Protein AF-A0A6M4H4C9-F1 (afdb_monomer)

Organism: NCBI:txid2732487

Mean predicted aligned error: 16.88 Å

InterPro domains:
  IPR022385 Rhs repeat-associated core [TIGR03696] (33-81)
  IPR050708 Type VI secretion system VgrG/RHS [PTHR32305] (35-82)

Solvent-accessible surface area (backbone atoms only — not comparable to full-atom values): 11922 Å² total; per-residue (Å²): 132,88,80,89,85,89,88,83,89,83,83,86,83,79,89,78,87,81,91,86,84,89,84,91,80,86,74,89,67,76,76,71,76,78,56,46,77,57,94,85,44,46,28,35,75,92,77,55,26,38,82,49,71,42,92,70,34,71,81,74,36,93,58,39,34,60,40,66,88,74,39,88,89,79,68,70,77,89,50,57,61,29,36,37,36,15,34,51,77,18,40,33,27,46,30,46,73,90,48,73,42,85,73,50,67,28,57,15,17,32,81,92,12,39,24,24,48,92,31,24,64,42,82,67,20,7,16,68,40,65,40,45,22,42,52,45,71,56,30,78,77,61,58,41,72,41,11,20,45,44,43,61,75,54,68,86,56,31,64,90,57,78,89,38,37,40,26,41,86,66,85,58,55,18,22,42,24,36,52,69,71,56,35,47,55,51,52,74,40,90,55,41,41,36,38,38,30,58,64,70,84,130

Foldseek 3Di:
DDDDDDDDDDDDDDDDDDDDDDDDDDPDPPPPQPFDDPPPFTHRVVVQWTPDFAPVHCVVPPGRTHDQVSDPPDDDDPQPWAWEAALQFQWIWTGGPPDTHTDDGWFFADDVQTSPQVCQLPPLGHAFHFAKWFWAAFDPPPQHGLKTWTDGPDPVRNNPDHTEIEHDPPDRGHHTHDDPVSSVVVNPDPHGIYGYDNGDDD

Structure (mmCIF, N/CA/C/O backbone):
data_AF-A0A6M4H4C9-F1
#
_entry.id   AF-A0A6M4H4C9-F1
#
loop_
_atom_site.group_PDB
_atom_site.id
_atom_site.type_symbol
_atom_site.label_atom_id
_atom_site.label_alt_id
_atom_site.label_comp_id
_atom_site.label_asym_id
_atom_site.label_entity_id
_atom_site.label_seq_id
_atom_site.pdbx_PDB_ins_code
_atom_site.Cartn_x
_atom_site.Cartn_y
_atom_site.Cartn_z
_atom_site.occupancy
_atom_site.B_iso_or_equiv
_atom_site.auth_seq_id
_atom_site.auth_comp_id
_atom_site.auth_asym_id
_atom_site.auth_atom_id
_atom_site.pdbx_PDB_model_num
ATOM 1 N N . MET A 1 1 ? -35.242 -79.203 -34.358 1.00 41.81 1 MET A N 1
ATOM 2 C CA . MET A 1 1 ? -35.472 -79.796 -33.022 1.00 41.81 1 MET A CA 1
ATOM 3 C C . MET A 1 1 ? -35.317 -78.671 -32.002 1.00 41.81 1 MET A C 1
ATOM 5 O O . MET A 1 1 ? -34.227 -78.133 -31.935 1.00 41.81 1 MET A O 1
ATOM 9 N N . ALA A 1 2 ? -36.367 -78.071 -31.420 1.00 33.62 2 ALA A N 1
ATOM 10 C CA . ALA A 1 2 ? -37.280 -78.632 -30.401 1.00 33.62 2 ALA A CA 1
ATOM 11 C C . ALA A 1 2 ? -36.468 -79.171 -29.195 1.00 33.62 2 ALA A C 1
ATOM 13 O O . ALA A 1 2 ? -35.607 -80.006 -29.430 1.00 33.62 2 ALA A O 1
ATOM 14 N N . ILE A 1 3 ? -36.658 -78.805 -27.917 1.00 42.19 3 ILE A N 1
ATOM 15 C CA . ILE A 1 3 ? -37.825 -78.268 -27.186 1.00 42.19 3 ILE A CA 1
ATOM 16 C C . ILE A 1 3 ? -37.426 -77.932 -25.723 1.00 42.19 3 ILE A C 1
ATOM 18 O O . ILE A 1 3 ? -36.685 -78.706 -25.136 1.00 42.19 3 ILE A O 1
ATOM 22 N N . GLY A 1 4 ? -38.012 -76.853 -25.164 1.00 34.12 4 GLY A N 1
ATOM 23 C CA . GLY A 1 4 ? -38.531 -76.667 -23.780 1.00 34.12 4 GLY A CA 1
ATOM 24 C C . GLY A 1 4 ? -37.580 -76.770 -22.568 1.00 34.12 4 GLY A C 1
ATOM 25 O O . GLY A 1 4 ? -36.735 -77.639 -22.497 1.00 34.12 4 GLY A O 1
ATOM 26 N N . GLY A 1 5 ? -37.690 -75.966 -21.507 1.00 35.16 5 GLY A N 1
ATOM 27 C CA . GLY A 1 5 ? -38.673 -74.960 -21.118 1.00 35.16 5 GLY A CA 1
ATOM 28 C C . GLY A 1 5 ? -38.665 -74.753 -19.589 1.00 35.16 5 GLY A C 1
ATOM 29 O O . GLY A 1 5 ? -38.061 -75.529 -18.856 1.00 35.16 5 GLY A O 1
ATOM 30 N N . ARG A 1 6 ? -39.465 -73.768 -19.153 1.00 45.50 6 ARG A N 1
ATOM 31 C CA . ARG A 1 6 ? -39.999 -73.491 -17.797 1.00 45.50 6 ARG A CA 1
ATOM 32 C C . ARG A 1 6 ? -39.269 -72.429 -16.955 1.00 45.50 6 ARG A C 1
ATOM 34 O O . ARG A 1 6 ? -38.195 -72.626 -16.406 1.00 45.50 6 ARG A O 1
ATOM 41 N N . SER A 1 7 ? -39.981 -71.308 -16.852 1.00 37.72 7 SER A N 1
ATOM 42 C CA . SER A 1 7 ? -39.811 -70.157 -15.967 1.00 37.72 7 SER A CA 1
ATOM 43 C C . SER A 1 7 ? -40.399 -70.441 -14.578 1.00 37.72 7 SER A C 1
ATOM 45 O O . SER A 1 7 ? -41.441 -71.094 -14.496 1.00 37.72 7 SER A O 1
ATOM 47 N N . LEU A 1 8 ? -39.788 -69.897 -13.520 1.00 41.50 8 LEU A N 1
ATOM 48 C CA . LEU A 1 8 ? -40.461 -69.533 -12.268 1.00 41.50 8 LEU A CA 1
ATOM 49 C C . LEU A 1 8 ? -39.862 -68.218 -11.748 1.00 41.50 8 LEU A C 1
ATOM 51 O O . LEU A 1 8 ? -38.655 -68.095 -11.562 1.00 41.50 8 LEU A O 1
ATOM 55 N N . ALA A 1 9 ? -40.740 -67.238 -11.559 1.00 36.16 9 ALA A N 1
ATOM 56 C CA . ALA A 1 9 ? -40.464 -65.919 -11.015 1.00 36.16 9 ALA A CA 1
ATOM 57 C C . ALA A 1 9 ? -40.438 -65.940 -9.481 1.00 36.16 9 ALA A C 1
ATOM 59 O O . ALA A 1 9 ? -41.201 -66.684 -8.867 1.00 36.16 9 ALA A O 1
ATOM 60 N N . SER A 1 10 ? -39.685 -65.027 -8.866 1.00 34.69 10 SER A N 1
ATOM 61 C CA . SER A 1 10 ? -40.032 -64.506 -7.543 1.00 34.69 10 SER A CA 1
ATOM 62 C C . SER A 1 10 ? -39.464 -63.100 -7.313 1.00 34.69 10 SER A C 1
ATOM 64 O O . SER A 1 10 ? -38.267 -62.933 -7.109 1.00 34.69 10 SER A O 1
ATOM 66 N N . VAL A 1 11 ? -40.388 -62.134 -7.296 1.00 38.16 11 VAL A N 1
ATOM 67 C CA . VAL A 1 11 ? -40.473 -61.015 -6.337 1.00 38.16 11 VAL A CA 1
ATOM 68 C C . VAL A 1 11 ? -39.480 -59.839 -6.497 1.00 38.16 11 VAL A C 1
ATOM 70 O O . VAL A 1 11 ? -38.366 -59.820 -5.991 1.00 38.16 11 VAL A O 1
ATOM 73 N N . THR A 1 12 ? -40.000 -58.823 -7.197 1.00 34.69 12 THR A N 1
ATOM 74 C CA . THR A 1 12 ? -39.861 -57.345 -7.078 1.00 34.69 12 THR A CA 1
ATOM 75 C C . THR A 1 12 ? -39.944 -56.794 -5.634 1.00 34.69 12 THR A C 1
ATOM 77 O O . THR A 1 12 ? -40.253 -57.578 -4.744 1.00 34.69 12 THR A O 1
ATOM 80 N N . PRO A 1 13 ? -39.971 -55.465 -5.355 1.00 41.56 13 PRO A N 1
ATOM 81 C CA . PRO A 1 13 ? -39.442 -54.245 -6.005 1.00 41.56 13 PRO A CA 1
ATOM 82 C C . PRO A 1 13 ? -38.667 -53.364 -4.969 1.00 41.56 13 PRO A C 1
ATOM 84 O O . PRO A 1 13 ? -38.597 -53.685 -3.793 1.00 41.56 13 PRO A O 1
ATOM 87 N N . GLY A 1 14 ? -37.985 -52.276 -5.330 1.00 29.28 14 GLY A N 1
ATOM 88 C CA . GLY A 1 14 ? -38.619 -50.958 -5.456 1.00 29.28 14 GLY A CA 1
ATOM 89 C C . GLY A 1 14 ? -38.080 -49.959 -4.425 1.00 29.28 14 GLY A C 1
ATOM 90 O O . GLY A 1 14 ? -38.356 -50.068 -3.237 1.00 29.28 14 GLY A O 1
ATOM 91 N N . SER A 1 15 ? -37.343 -48.956 -4.903 1.00 37.28 15 SER A N 1
ATOM 92 C CA . SER A 1 15 ? -37.221 -47.659 -4.221 1.00 37.28 15 SER A CA 1
ATOM 93 C C . SER A 1 15 ? -38.620 -47.032 -4.091 1.00 37.28 15 SER A C 1
ATOM 95 O O . SER A 1 15 ? -39.424 -47.215 -5.012 1.00 37.28 15 SER A O 1
ATOM 97 N N . PRO A 1 16 ? -38.940 -46.309 -3.000 1.00 38.56 16 PRO A N 1
ATOM 98 C CA . PRO A 1 16 ? -38.797 -44.846 -3.052 1.00 38.56 16 PRO A CA 1
ATOM 99 C C . PRO A 1 16 ? -38.458 -44.161 -1.701 1.00 38.56 16 PRO A C 1
ATOM 101 O O . PRO A 1 16 ? -38.565 -44.745 -0.627 1.00 38.56 16 PRO A O 1
ATOM 104 N N . SER A 1 17 ? -38.057 -42.883 -1.779 1.00 39.44 17 SER A N 1
ATOM 105 C CA . SER A 1 17 ? -38.000 -41.871 -0.689 1.00 39.44 17 SER A CA 1
ATOM 106 C C . SER A 1 17 ? -39.390 -41.631 -0.030 1.00 39.44 17 SER A C 1
ATOM 108 O O . SER A 1 17 ? -40.331 -42.288 -0.475 1.00 39.44 17 SER A O 1
ATOM 110 N N . PRO A 1 18 ? -39.650 -40.650 0.886 1.00 50.16 18 PRO A N 1
ATOM 111 C CA . PRO A 1 18 ? -38.823 -39.666 1.631 1.00 50.16 18 PRO A CA 1
ATOM 112 C C . PRO A 1 18 ? -39.220 -39.503 3.148 1.00 50.16 18 PRO A C 1
ATOM 114 O O . PRO A 1 18 ? -40.168 -40.114 3.614 1.00 50.16 18 PRO A O 1
ATOM 117 N N . PHE A 1 19 ? -38.499 -38.661 3.917 1.00 42.72 19 PHE A N 1
ATOM 118 C CA . PHE A 1 19 ? -38.842 -38.042 5.233 1.00 42.72 19 PHE A CA 1
ATOM 119 C C . PHE A 1 19 ? -39.647 -38.824 6.314 1.00 42.72 19 PHE A C 1
ATOM 121 O O . PHE A 1 19 ? -40.866 -38.936 6.226 1.00 42.72 19 PHE A O 1
ATOM 128 N N . SER A 1 20 ? -39.018 -39.131 7.464 1.00 32.62 20 SER A N 1
ATOM 129 C CA . SER A 1 20 ? -39.622 -38.929 8.803 1.00 32.62 20 SER A CA 1
ATOM 130 C C . SER A 1 20 ? -38.632 -39.105 9.961 1.00 32.62 20 SER A C 1
ATOM 132 O O . SER A 1 20 ? -37.674 -39.868 9.896 1.00 32.62 20 SER A O 1
ATOM 134 N N . SER A 1 21 ? -38.880 -38.313 10.997 1.00 43.28 21 SER A N 1
ATOM 135 C CA . SER A 1 21 ? -38.097 -38.053 12.203 1.00 43.28 21 SER A CA 1
ATOM 136 C C . SER A 1 21 ? -38.241 -39.107 13.315 1.00 43.28 21 SER A C 1
ATOM 138 O O . SER A 1 21 ? -39.234 -39.828 13.367 1.00 43.28 21 SER A O 1
ATOM 140 N N . THR A 1 22 ? -37.312 -39.020 14.282 1.00 38.41 22 THR A N 1
ATOM 141 C CA . THR A 1 22 ? -37.385 -39.495 15.688 1.00 38.41 22 THR A CA 1
ATOM 142 C C . THR A 1 22 ? -37.004 -40.975 15.881 1.00 38.41 22 THR A C 1
ATOM 144 O O . THR A 1 22 ? -37.679 -41.876 15.409 1.00 38.41 22 THR A O 1
ATOM 147 N N . THR A 1 23 ? -35.918 -41.334 16.578 1.00 37.31 23 THR A N 1
ATOM 148 C CA . THR A 1 23 ? -35.790 -41.248 18.048 1.00 37.31 23 THR A CA 1
ATOM 149 C C . THR A 1 23 ? -34.323 -41.430 18.473 1.00 37.31 23 THR A C 1
ATOM 151 O O . THR A 1 23 ? -33.604 -42.258 17.918 1.00 37.31 23 THR A O 1
ATOM 154 N N . ALA A 1 24 ? -33.881 -40.644 19.456 1.00 48.81 24 ALA A N 1
ATOM 155 C CA . ALA A 1 24 ? -32.527 -40.631 20.002 1.00 48.81 24 ALA A CA 1
ATOM 156 C C . ALA A 1 24 ? -32.215 -41.840 20.908 1.00 48.81 24 ALA A C 1
ATOM 158 O O . ALA A 1 24 ? -33.033 -42.239 21.735 1.00 48.81 24 ALA A O 1
ATOM 159 N N . SER A 1 25 ? -30.978 -42.337 20.840 1.00 40.97 25 SER A N 1
ATOM 160 C CA . SER A 1 25 ? -30.263 -42.889 22.000 1.00 40.97 25 SER A CA 1
ATOM 161 C C . SER A 1 25 ? -28.757 -42.819 21.773 1.00 40.97 25 SER A C 1
ATOM 163 O O . SER A 1 25 ? -28.132 -43.708 21.205 1.00 40.97 25 SER A O 1
ATOM 165 N N . SER A 1 26 ? -28.211 -41.675 22.190 1.00 50.50 26 SER A N 1
ATOM 166 C CA . SER A 1 26 ? -27.028 -41.578 23.050 1.00 50.50 26 SER A CA 1
ATOM 167 C C . SER A 1 26 ? -25.960 -42.663 22.878 1.00 50.50 26 SER A C 1
ATOM 169 O O . SER A 1 26 ? -25.840 -43.577 23.692 1.00 50.50 26 SER A O 1
ATOM 171 N N . THR A 1 27 ? -25.091 -42.478 21.889 1.00 39.53 27 THR A N 1
ATOM 172 C CA . THR A 1 27 ? -23.663 -42.706 22.122 1.00 39.53 27 THR A CA 1
ATOM 173 C C . THR A 1 27 ? -23.056 -41.335 22.378 1.00 39.53 27 THR A C 1
ATOM 175 O O . THR A 1 27 ? -23.027 -40.476 21.499 1.00 39.53 27 THR A O 1
ATOM 178 N N . THR A 1 28 ? -22.675 -41.097 23.627 1.00 45.03 28 THR A N 1
ATOM 179 C CA . THR A 1 28 ? -22.047 -39.867 24.101 1.00 45.03 28 THR A CA 1
ATOM 180 C C . THR A 1 28 ? -20.664 -39.737 23.470 1.00 45.03 28 THR A C 1
ATOM 182 O O . THR A 1 28 ? -19.652 -40.100 24.057 1.00 45.03 28 THR A O 1
ATOM 185 N N . THR A 1 29 ? -20.602 -39.221 22.252 1.00 40.53 29 THR A N 1
ATOM 186 C CA . THR A 1 29 ? -19.453 -38.441 21.813 1.00 40.53 29 THR A CA 1
ATOM 187 C C . THR A 1 29 ? -19.964 -37.025 21.734 1.00 40.53 29 THR A C 1
ATOM 189 O O . THR A 1 29 ? -20.623 -36.638 20.773 1.00 40.53 29 THR A O 1
ATOM 192 N N . THR A 1 30 ? -19.734 -36.277 22.810 1.00 42.41 30 THR A N 1
ATOM 193 C CA . THR A 1 30 ? -19.747 -34.819 22.790 1.00 42.41 30 THR A CA 1
ATOM 194 C C . THR A 1 30 ? -19.114 -34.401 21.465 1.00 42.41 30 THR A C 1
ATOM 196 O O . THR A 1 30 ? -17.949 -34.753 21.258 1.00 42.41 30 THR A O 1
ATOM 199 N N . PRO A 1 31 ? -19.825 -33.747 20.526 1.00 43.56 31 PRO A N 1
ATOM 200 C CA . PRO A 1 31 ? -19.139 -33.155 19.398 1.00 43.56 31 PRO A CA 1
ATOM 201 C C . PRO A 1 31 ? -18.216 -32.120 20.026 1.00 43.56 31 PRO A C 1
ATOM 203 O O . PRO A 1 31 ? -18.674 -31.080 20.509 1.00 43.56 31 PRO A O 1
ATOM 206 N N . ALA A 1 32 ? -16.929 -32.461 20.128 1.00 48.78 32 ALA A N 1
ATOM 207 C CA . ALA A 1 32 ? -15.898 -31.484 20.392 1.00 48.78 32 ALA A CA 1
ATOM 208 C C . ALA A 1 32 ? -16.178 -30.360 19.399 1.00 48.78 32 ALA A C 1
ATOM 210 O O . ALA A 1 32 ? -16.321 -30.612 18.200 1.00 48.78 32 ALA A O 1
ATOM 211 N N . ALA A 1 33 ? -16.439 -29.173 19.937 1.00 52.19 33 ALA A N 1
ATOM 212 C CA . ALA A 1 33 ? -16.823 -28.011 19.166 1.00 52.19 33 ALA A CA 1
ATOM 213 C C . ALA A 1 33 ? -15.858 -27.883 17.986 1.00 52.19 33 ALA A C 1
ATOM 215 O O . ALA A 1 33 ? -14.660 -27.718 18.197 1.00 52.19 33 ALA A O 1
ATOM 216 N N . ALA A 1 34 ? -16.355 -28.017 16.758 1.00 53.94 34 ALA A N 1
ATOM 217 C CA . ALA A 1 34 ? -15.554 -27.714 15.584 1.00 53.94 34 ALA A CA 1
ATOM 218 C C . ALA A 1 34 ? -15.421 -26.187 15.523 1.00 53.94 34 ALA A C 1
ATOM 220 O O . ALA A 1 34 ? -16.211 -25.509 14.869 1.00 53.94 34 ALA A O 1
ATOM 221 N N . MET A 1 35 ? -14.490 -25.651 16.309 1.00 57.41 35 MET A N 1
ATOM 222 C CA . MET A 1 35 ? -14.117 -24.246 16.286 1.00 57.41 35 MET A CA 1
ATOM 223 C C . MET A 1 35 ? -13.368 -23.988 14.983 1.00 57.41 35 MET A C 1
ATOM 225 O O . MET A 1 35 ? -12.457 -24.726 14.606 1.00 57.41 35 MET A O 1
ATOM 229 N N . LEU A 1 36 ? -13.816 -22.973 14.256 1.00 52.62 36 LEU A N 1
ATOM 230 C CA . LEU A 1 36 ? -13.183 -22.545 13.024 1.00 52.62 36 LEU A CA 1
ATOM 231 C C . LEU A 1 36 ? -12.120 -21.524 13.399 1.00 52.62 36 LEU A C 1
ATOM 233 O O . LEU A 1 36 ? -12.424 -20.437 13.887 1.00 52.62 36 LEU A O 1
ATOM 237 N N . TYR A 1 37 ? -10.868 -21.894 13.184 1.00 46.25 37 TYR A N 1
ATOM 238 C CA . TYR A 1 37 ? -9.752 -21.002 13.434 1.00 46.25 37 TYR A CA 1
ATOM 239 C C . TYR A 1 37 ? -9.742 -19.887 12.386 1.00 46.25 37 TYR A C 1
ATOM 241 O O . TYR A 1 37 ? -9.572 -20.145 11.192 1.00 46.25 37 TYR A O 1
ATOM 249 N N . ASN A 1 38 ? -9.921 -18.644 12.830 1.00 49.19 38 ASN A N 1
ATOM 250 C CA . ASN A 1 38 ? -9.863 -17.466 11.976 1.00 49.19 38 ASN A CA 1
ATOM 251 C C . ASN A 1 38 ? -8.659 -16.609 12.360 1.00 49.19 38 ASN A C 1
ATOM 253 O O . ASN A 1 38 ? -8.817 -15.512 12.891 1.00 49.19 38 ASN A O 1
ATOM 257 N N . TYR A 1 39 ? -7.471 -17.163 12.104 1.00 49.31 39 TYR A N 1
ATOM 258 C CA . TYR A 1 39 ? -6.124 -16.595 12.256 1.00 49.31 39 TYR A CA 1
ATOM 259 C C . TYR A 1 39 ? -5.777 -16.002 13.638 1.00 49.31 39 TYR A C 1
ATOM 261 O O . TYR A 1 39 ? -4.810 -16.416 14.264 1.00 49.31 39 TYR A O 1
ATOM 269 N N . PHE A 1 40 ? -6.548 -15.047 14.142 1.00 48.91 40 PHE A N 1
ATOM 270 C CA . PHE A 1 40 ? -6.349 -14.410 15.442 1.00 48.91 40 PHE A CA 1
ATOM 271 C C . PHE A 1 40 ? -7.402 -14.769 16.486 1.00 48.91 40 PHE A C 1
ATOM 273 O O . PHE A 1 40 ? -7.209 -14.419 17.644 1.00 48.91 40 PHE A O 1
ATOM 280 N N . ARG A 1 41 ? -8.509 -15.415 16.097 1.00 64.38 41 ARG A N 1
ATOM 281 C CA . ARG A 1 41 ? -9.549 -15.841 17.037 1.00 64.38 41 ARG A CA 1
ATOM 282 C C . ARG A 1 41 ? -10.186 -17.158 16.641 1.00 64.38 41 ARG A C 1
ATOM 284 O O . ARG A 1 41 ? -10.384 -17.429 15.452 1.00 64.38 41 ARG A O 1
ATOM 291 N N . ASP A 1 42 ? -10.603 -17.910 17.646 1.00 60.62 42 ASP A N 1
ATOM 292 C CA . ASP A 1 42 ? -11.444 -19.078 17.441 1.00 60.62 42 ASP A CA 1
ATOM 293 C C . ASP A 1 42 ? -12.922 -18.679 17.295 1.00 60.62 42 ASP A C 1
ATOM 295 O O . ASP A 1 42 ? -13.511 -17.980 18.129 1.00 60.62 42 ASP A O 1
ATOM 299 N N . TYR A 1 43 ? -13.541 -19.121 16.202 1.00 53.50 43 TYR A N 1
ATOM 300 C CA . TYR A 1 43 ? -14.953 -18.901 15.909 1.00 53.50 43 TYR A CA 1
ATOM 301 C C . TYR A 1 43 ? -15.768 -20.151 16.246 1.00 53.50 43 TYR A C 1
ATOM 303 O O . TYR A 1 43 ? -15.468 -21.238 15.752 1.00 53.50 43 TYR A O 1
ATOM 311 N N . ASP A 1 44 ? -16.828 -20.009 17.047 1.00 67.50 44 ASP A N 1
ATOM 312 C CA . ASP A 1 44 ? -17.776 -21.098 17.295 1.00 67.50 44 ASP A CA 1
ATOM 313 C C . ASP A 1 44 ? -19.006 -20.942 16.379 1.00 67.50 44 ASP A C 1
ATOM 315 O O . ASP A 1 44 ? -19.877 -20.096 16.633 1.00 67.50 44 ASP A O 1
ATOM 319 N N . PRO A 1 45 ? -19.129 -21.775 15.327 1.00 57.03 45 PRO A N 1
ATOM 320 C CA . PRO A 1 45 ? -20.245 -21.698 14.390 1.00 57.03 45 PRO A CA 1
ATOM 321 C C . PRO A 1 45 ? -21.595 -22.058 15.025 1.00 57.03 45 PRO A C 1
ATOM 323 O O . PRO A 1 45 ? -22.633 -21.697 14.479 1.00 57.03 45 PRO A O 1
ATOM 326 N N . ARG A 1 46 ? -21.620 -22.738 16.181 1.00 65.50 46 ARG A N 1
ATOM 327 C CA . ARG A 1 46 ? -22.865 -23.141 16.863 1.00 65.50 46 ARG A CA 1
ATOM 328 C C . ARG A 1 46 ? -23.570 -21.960 17.523 1.00 65.50 46 ARG A C 1
ATOM 330 O O . ARG A 1 46 ? -24.783 -21.992 17.703 1.00 65.50 46 ARG A O 1
ATOM 337 N N . ILE A 1 47 ? -22.805 -20.936 17.895 1.00 60.06 47 ILE A N 1
ATOM 338 C CA . ILE A 1 47 ? -23.291 -19.722 18.566 1.00 60.06 47 ILE A CA 1
ATOM 339 C C . ILE A 1 47 ? -23.067 -18.451 17.734 1.00 60.06 47 ILE A C 1
ATOM 341 O O . ILE A 1 47 ? -23.442 -17.360 18.172 1.00 60.06 47 ILE A O 1
ATOM 345 N N . GLY A 1 48 ? -22.471 -18.593 16.546 1.00 60.91 48 GLY A N 1
ATOM 346 C CA . GLY A 1 48 ? -22.318 -17.533 15.554 1.00 60.91 48 GLY A CA 1
ATOM 347 C C . GLY A 1 48 ? -21.385 -16.399 15.978 1.00 60.91 48 GLY A C 1
ATOM 348 O O . GLY A 1 48 ? -21.600 -15.261 15.570 1.00 60.91 48 GLY A O 1
ATOM 349 N N . ARG A 1 49 ? -20.387 -16.669 16.828 1.00 62.38 49 ARG A N 1
ATOM 350 C CA . ARG A 1 49 ? -19.535 -15.633 17.434 1.00 62.38 49 ARG A CA 1
ATOM 351 C C . ARG A 1 49 ? -18.123 -16.132 17.722 1.00 62.38 49 ARG A C 1
ATOM 353 O O . ARG A 1 49 ? -17.878 -17.339 17.740 1.00 62.38 49 ARG A O 1
ATOM 360 N N . TYR A 1 50 ? -17.214 -15.199 17.977 1.00 63.44 50 TYR A N 1
ATOM 361 C CA . TYR A 1 50 ? -15.892 -15.524 18.501 1.00 63.44 50 TYR A CA 1
ATOM 362 C C . TYR A 1 50 ? -15.988 -15.958 19.964 1.00 63.44 50 TYR A C 1
ATOM 364 O O . TYR A 1 50 ? -16.805 -15.432 20.723 1.00 63.44 50 TYR A O 1
ATOM 372 N N . VAL A 1 51 ? -15.162 -16.928 20.356 1.00 67.69 51 VAL A N 1
ATOM 373 C CA . VAL A 1 51 ? -15.042 -17.351 21.763 1.00 67.69 51 VAL A CA 1
ATOM 374 C C . VAL A 1 51 ? -14.077 -16.467 22.557 1.00 67.69 51 VAL A C 1
ATOM 376 O O . VAL A 1 51 ? -14.066 -16.506 23.785 1.00 67.69 51 VAL A O 1
ATOM 379 N N . GLU A 1 52 ? -13.318 -15.627 21.857 1.00 62.44 52 GLU A N 1
ATOM 380 C CA . GLU A 1 52 ? -12.340 -14.692 22.407 1.00 62.44 52 GLU A CA 1
ATOM 381 C C . GLU A 1 52 ? -12.780 -13.245 22.149 1.00 62.44 52 GLU A C 1
ATOM 383 O O . GLU A 1 52 ? -13.325 -12.920 21.088 1.00 62.44 52 GLU A O 1
ATOM 388 N N . SER A 1 53 ? -12.546 -12.368 23.129 1.00 51.44 53 SER A N 1
ATOM 389 C CA . SER A 1 53 ? -12.856 -10.941 23.019 1.00 51.44 53 SER A CA 1
ATOM 390 C C . SER A 1 53 ? -11.942 -10.254 22.008 1.00 51.44 53 SER A C 1
ATOM 392 O O . SER A 1 53 ? -10.755 -10.565 21.940 1.00 51.44 53 SER A O 1
ATOM 394 N N . ASP A 1 54 ? -12.469 -9.275 21.277 1.00 54.06 54 ASP A N 1
ATOM 395 C CA . ASP A 1 54 ? -11.697 -8.479 20.327 1.00 54.06 54 ASP A CA 1
ATOM 396 C C . ASP A 1 54 ? -10.506 -7.772 21.006 1.00 54.06 54 ASP A C 1
ATOM 398 O O . ASP A 1 54 ? -10.727 -7.024 21.966 1.00 54.06 54 ASP A O 1
ATOM 402 N N . PRO A 1 55 ? -9.263 -7.965 20.524 1.00 50.94 55 PRO A N 1
ATOM 403 C CA . PRO A 1 55 ? -8.080 -7.295 21.063 1.00 50.94 55 PRO A CA 1
ATOM 404 C C . PRO A 1 55 ? -8.136 -5.761 20.997 1.00 50.94 55 PRO A C 1
ATOM 406 O O . PRO A 1 55 ? -7.480 -5.105 21.804 1.00 50.94 55 PRO A O 1
ATOM 409 N N . ILE A 1 56 ? -8.934 -5.174 20.091 1.00 50.91 56 ILE A N 1
ATOM 410 C CA . ILE A 1 56 ? -9.158 -3.715 20.023 1.00 50.91 56 ILE A CA 1
ATOM 411 C C . ILE A 1 56 ? -10.138 -3.213 21.106 1.00 50.91 56 ILE A C 1
ATOM 413 O O . ILE A 1 56 ? -10.340 -2.010 21.290 1.00 50.91 56 ILE A O 1
ATOM 417 N N . GLY A 1 57 ? -10.762 -4.135 21.843 1.00 52.69 57 GLY A N 1
ATOM 418 C CA . GLY A 1 57 ? -11.709 -3.848 22.912 1.00 52.69 57 GLY A CA 1
ATOM 419 C C . GLY A 1 57 ? -12.977 -3.146 22.418 1.00 52.69 57 GLY A C 1
ATOM 420 O O . GLY A 1 57 ? -13.393 -3.280 21.270 1.00 52.69 57 GLY A O 1
ATOM 421 N N . LEU A 1 58 ? -13.603 -2.358 23.295 1.00 47.59 58 LEU A N 1
ATOM 422 C CA . LEU A 1 58 ? -14.849 -1.623 23.009 1.00 47.59 58 LEU A CA 1
ATOM 423 C C . LEU A 1 58 ? -14.716 -0.579 21.884 1.00 47.59 58 LEU A C 1
ATOM 425 O O . LEU A 1 58 ? -15.716 -0.020 21.436 1.00 47.59 58 LEU A O 1
ATOM 429 N N . GLN A 1 59 ? -13.493 -0.317 21.419 1.00 51.28 59 GLN A N 1
ATOM 430 C CA . GLN A 1 59 ? -13.223 0.538 20.268 1.00 51.28 59 GLN A CA 1
ATOM 431 C C . GLN A 1 59 ? -13.658 -0.106 18.939 1.00 51.28 59 GLN A C 1
ATOM 433 O O . GLN A 1 59 ? -13.876 0.615 17.970 1.00 51.28 59 GLN A O 1
ATOM 438 N N . GLY A 1 60 ? -13.826 -1.435 18.908 1.00 47.66 60 GLY A N 1
ATOM 439 C CA . GLY A 1 60 ? -14.312 -2.214 17.761 1.00 47.66 60 GLY A CA 1
ATOM 440 C C . GLY A 1 60 ? -15.829 -2.430 17.747 1.00 47.66 60 GLY A C 1
ATO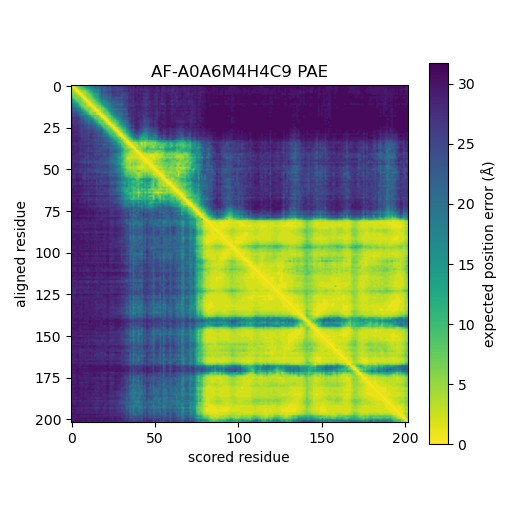M 441 O O . GLY A 1 60 ? -16.334 -3.174 16.913 1.00 47.66 60 GLY A O 1
ATOM 442 N N . GLY A 1 61 ? -16.556 -1.798 18.673 1.00 56.62 61 GLY A N 1
ATOM 443 C CA . GLY A 1 61 ? -17.998 -1.953 18.852 1.00 56.62 61 GLY A CA 1
ATOM 444 C C . GLY A 1 61 ? -18.366 -2.470 20.244 1.00 56.62 61 GLY A C 1
ATOM 445 O O . GLY A 1 61 ? -17.535 -2.977 20.995 1.00 56.62 61 GLY A O 1
ATOM 446 N N . ILE A 1 62 ? -19.649 -2.342 20.601 1.00 56.66 62 ILE A N 1
ATOM 447 C CA . ILE A 1 62 ? -20.167 -2.754 21.920 1.00 56.66 62 ILE A CA 1
ATOM 448 C C . ILE A 1 62 ? -20.079 -4.280 22.104 1.00 56.66 62 ILE A C 1
ATOM 450 O O . ILE A 1 62 ? -19.955 -4.763 23.228 1.00 56.66 62 ILE A O 1
ATOM 454 N N . ASN A 1 63 ? -20.120 -5.046 21.009 1.00 56.12 63 ASN A N 1
ATOM 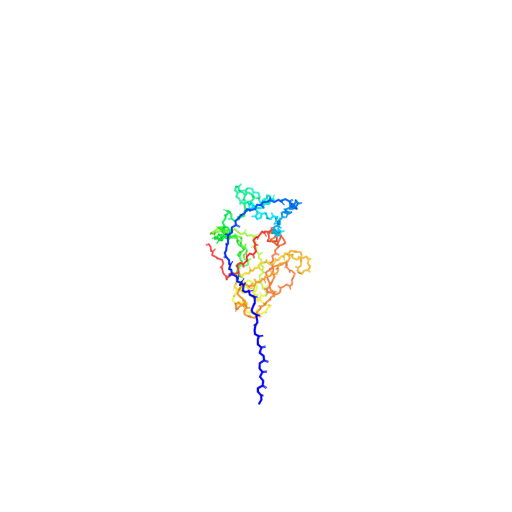455 C CA . ASN A 1 63 ? -20.012 -6.499 21.042 1.00 56.12 63 ASN A CA 1
ATOM 456 C C . ASN A 1 63 ? -18.618 -6.963 20.607 1.00 56.12 63 ASN A C 1
ATOM 458 O O . ASN A 1 63 ? -18.381 -7.255 19.438 1.00 56.12 63 ASN A O 1
ATOM 462 N N . THR A 1 64 ? -17.721 -7.111 21.578 1.00 55.62 64 THR A N 1
ATOM 463 C CA . THR A 1 64 ? -16.342 -7.581 21.369 1.00 55.62 64 THR A CA 1
ATOM 464 C C . THR A 1 64 ? -16.240 -9.052 20.948 1.00 55.62 64 THR A C 1
ATOM 466 O O . THR A 1 64 ? -15.148 -9.526 20.660 1.00 55.62 64 THR A O 1
ATOM 469 N N . PHE A 1 65 ? -17.352 -9.789 20.888 1.00 52.34 65 PHE A N 1
ATOM 470 C CA . PHE A 1 65 ? -17.389 -11.193 20.466 1.00 52.34 65 PHE A CA 1
ATOM 471 C C . PHE A 1 65 ? -18.098 -11.387 19.115 1.00 52.34 65 PHE A C 1
ATOM 473 O O . PHE A 1 65 ? -18.165 -12.506 18.608 1.00 52.34 65 PHE A O 1
ATOM 480 N N . GLY A 1 66 ? -18.655 -10.328 18.519 1.00 51.41 66 GLY A N 1
ATOM 481 C CA . GLY A 1 66 ? -19.478 -10.415 17.312 1.00 51.41 66 GLY A CA 1
ATOM 482 C C . GLY A 1 66 ? -18.697 -10.843 16.066 1.00 51.41 66 GLY A C 1
ATOM 483 O O . GLY A 1 66 ? -17.595 -10.366 15.811 1.00 51.41 66 GLY A O 1
ATOM 484 N N . TYR A 1 67 ? -19.291 -11.723 15.256 1.00 45.72 67 TYR A N 1
ATOM 485 C CA . TYR A 1 67 ? -18.831 -11.996 13.894 1.00 45.72 67 TYR A CA 1
ATOM 486 C C . TYR A 1 67 ? -19.733 -11.256 12.908 1.00 45.72 67 TYR A C 1
ATOM 488 O O . TYR A 1 67 ? -20.914 -11.589 12.797 1.00 45.72 67 TYR A O 1
ATOM 496 N N . VAL A 1 68 ? -19.183 -10.257 12.206 1.00 49.69 68 VAL A N 1
ATOM 497 C CA . VAL A 1 68 ? -19.866 -9.536 11.110 1.00 49.69 68 VAL A CA 1
ATOM 498 C C . VAL A 1 68 ? -21.258 -9.029 11.533 1.00 49.69 68 VAL A C 1
ATOM 500 O O . VAL A 1 68 ? -22.250 -9.273 10.851 1.00 49.69 68 VAL A O 1
ATOM 503 N N . ASP A 1 69 ? -21.363 -8.432 12.728 1.00 53.59 69 ASP A N 1
ATOM 504 C CA . ASP A 1 69 ? -22.626 -7.952 13.324 1.00 53.59 69 ASP A CA 1
ATOM 505 C C . ASP A 1 69 ? -23.815 -8.934 13.215 1.00 53.59 69 ASP A C 1
ATOM 507 O O . ASP A 1 69 ? -24.979 -8.543 13.174 1.00 53.59 69 ASP A O 1
ATOM 511 N N . SER A 1 70 ? -23.541 -10.244 13.230 1.00 48.31 70 SER A N 1
ATOM 512 C CA . SER A 1 70 ? -24.538 -11.319 13.094 1.00 48.31 70 SER A CA 1
ATOM 513 C C . SER A 1 70 ? -25.219 -11.431 11.714 1.00 48.31 70 SER A C 1
ATOM 515 O O . SER A 1 70 ? -26.286 -12.037 11.617 1.00 48.31 70 SER A O 1
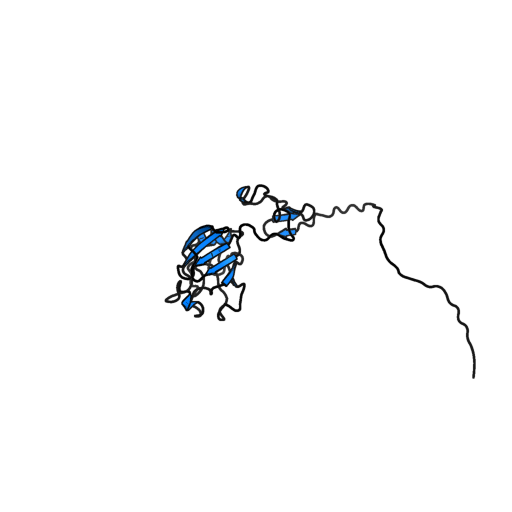ATOM 517 N N . ALA A 1 71 ? -24.611 -10.923 10.633 1.00 43.53 71 ALA A N 1
ATOM 518 C CA . ALA A 1 71 ? -25.133 -11.039 9.261 1.00 43.53 71 ALA A CA 1
ATOM 519 C C . ALA A 1 71 ? -24.063 -11.498 8.233 1.00 43.53 71 ALA A C 1
ATOM 521 O O . ALA A 1 71 ? -23.635 -10.732 7.366 1.00 43.53 71 ALA A O 1
ATOM 522 N N . PRO A 1 72 ? -23.660 -12.784 8.264 1.00 41.72 72 PRO A N 1
ATOM 523 C CA . PRO A 1 72 ? -22.519 -13.310 7.503 1.00 41.72 72 PRO A CA 1
ATOM 524 C C . PRO A 1 72 ? -22.758 -13.491 5.992 1.00 41.72 72 PRO A C 1
ATOM 526 O O . PRO A 1 72 ? -21.820 -13.784 5.259 1.00 41.72 72 PRO A O 1
ATOM 529 N N . LEU A 1 73 ? -23.997 -13.337 5.510 1.00 42.31 73 LEU A N 1
ATOM 530 C CA . LEU A 1 73 ? -24.358 -13.538 4.098 1.00 42.31 73 LEU A CA 1
ATOM 531 C C . LEU A 1 73 ? -24.576 -12.227 3.321 1.00 42.31 73 LEU A C 1
ATOM 533 O O . LEU A 1 73 ? -24.970 -12.282 2.159 1.00 42.31 73 LEU A O 1
ATOM 537 N N . GLY A 1 74 ? -24.341 -11.057 3.935 1.00 39.12 74 GLY A N 1
ATOM 538 C CA . GLY A 1 74 ? -24.689 -9.780 3.297 1.00 39.12 74 GLY A CA 1
ATOM 539 C C . GLY A 1 74 ? -23.924 -8.522 3.715 1.00 39.12 74 GLY A C 1
ATOM 540 O O . GLY A 1 74 ? -24.192 -7.482 3.118 1.00 39.12 74 GLY A O 1
ATOM 541 N N . LEU A 1 75 ? -22.993 -8.561 4.680 1.00 36.16 75 LEU A N 1
ATOM 542 C CA . LEU A 1 75 ? -22.287 -7.353 5.133 1.00 36.16 75 LEU A CA 1
ATOM 543 C C . LEU A 1 75 ? -20.798 -7.341 4.753 1.00 36.16 75 LEU A C 1
ATOM 545 O O . LEU A 1 75 ? -19.992 -8.152 5.201 1.00 36.16 75 LEU A O 1
ATOM 549 N N . VAL A 1 76 ? -20.492 -6.367 3.897 1.00 43.81 76 VAL A N 1
ATOM 550 C CA . VAL A 1 76 ? -19.186 -5.779 3.579 1.00 43.81 76 VAL A CA 1
ATOM 551 C C . VAL A 1 76 ? -18.711 -4.946 4.776 1.00 43.81 76 VAL A C 1
ATOM 553 O O . VAL A 1 76 ? -19.555 -4.364 5.452 1.00 43.81 76 VAL A O 1
ATOM 556 N N . ASP A 1 77 ? -17.390 -4.873 5.006 1.00 40.84 77 ASP A N 1
ATOM 557 C CA . ASP A 1 77 ? -16.728 -3.990 5.990 1.00 40.84 77 ASP A CA 1
ATOM 558 C C . ASP A 1 77 ? -17.374 -2.584 6.018 1.00 40.84 77 ASP A C 1
ATOM 560 O O . ASP A 1 77 ? -17.163 -1.799 5.086 1.00 40.84 77 ASP A O 1
ATOM 564 N N . PRO A 1 78 ? -18.171 -2.247 7.053 1.00 39.94 78 PRO A N 1
ATOM 565 C CA . PRO A 1 78 ? -18.927 -0.998 7.076 1.00 39.94 78 PRO A CA 1
ATOM 566 C C . PRO A 1 78 ? -18.069 0.255 7.304 1.00 39.94 78 PRO A C 1
ATOM 568 O O . PRO A 1 78 ? -18.556 1.360 7.066 1.00 39.94 78 PRO A O 1
ATOM 571 N N . LEU A 1 79 ? -16.817 0.122 7.768 1.00 46.38 79 LEU A N 1
ATOM 572 C CA . LEU A 1 79 ? -15.914 1.261 7.993 1.00 46.38 79 LEU A CA 1
ATOM 573 C C . LEU A 1 79 ? -14.899 1.444 6.857 1.00 46.38 79 LEU A C 1
ATOM 575 O O . LEU A 1 79 ? -14.319 2.528 6.731 1.00 46.38 79 LEU A O 1
ATOM 579 N N . GLY A 1 80 ? -14.731 0.430 6.001 1.00 52.94 80 GLY A N 1
ATOM 580 C CA . GLY A 1 80 ? -13.917 0.492 4.787 1.00 52.94 80 GLY A CA 1
ATOM 581 C C . GLY A 1 80 ? -12.471 0.882 5.073 1.00 52.94 80 GLY A C 1
ATOM 582 O O . GLY A 1 80 ? -11.910 1.705 4.338 1.00 52.94 80 GLY A O 1
ATOM 583 N N . LEU A 1 81 ? -11.911 0.361 6.168 1.00 70.62 81 LEU A N 1
ATOM 584 C CA . LEU A 1 81 ? -10.592 0.743 6.655 1.00 70.62 81 LEU A CA 1
ATOM 585 C C . LEU A 1 81 ? -9.516 0.197 5.710 1.00 70.62 81 LEU A C 1
ATOM 587 O O . LEU A 1 81 ? -9.383 -1.005 5.493 1.00 70.62 81 LEU A O 1
ATOM 591 N N . HIS A 1 82 ? -8.781 1.103 5.069 1.00 86.88 82 HIS A N 1
ATOM 592 C CA . HIS A 1 82 ? -7.698 0.737 4.160 1.00 86.88 82 HIS A CA 1
ATOM 593 C C . HIS A 1 82 ? -6.564 1.750 4.209 1.00 86.88 82 HIS A C 1
ATOM 595 O O . HIS A 1 82 ? -6.732 2.916 4.573 1.00 86.88 82 HIS A O 1
ATOM 601 N N . TRP A 1 83 ? -5.395 1.304 3.775 1.00 91.31 83 TRP A N 1
ATOM 602 C CA . TRP A 1 83 ? -4.251 2.170 3.559 1.00 91.31 83 TRP A CA 1
ATOM 603 C C . TRP A 1 83 ? -4.369 2.829 2.188 1.00 91.31 83 TRP A C 1
ATOM 605 O O . TRP A 1 83 ? -4.702 2.175 1.201 1.00 91.31 83 TRP A O 1
ATOM 615 N N . GLU A 1 84 ? -4.067 4.116 2.094 1.00 93.69 84 GLU A N 1
ATOM 616 C CA . GLU A 1 84 ? -3.999 4.845 0.829 1.00 93.69 84 GLU A CA 1
ATOM 617 C C . GLU A 1 84 ? -2.606 5.453 0.680 1.00 93.69 84 GLU A C 1
ATOM 619 O O . GLU A 1 84 ? -2.163 6.226 1.530 1.00 93.69 84 GLU A O 1
ATOM 624 N N . PHE A 1 85 ? -1.911 5.091 -0.398 1.00 94.56 85 PHE A N 1
ATOM 625 C CA . PHE A 1 85 ? -0.599 5.626 -0.735 1.00 94.56 85 PHE A CA 1
ATOM 626 C C . PHE A 1 85 ? -0.681 6.527 -1.966 1.00 94.56 85 PHE A C 1
ATOM 628 O O . PHE A 1 85 ? -1.117 6.111 -3.046 1.00 94.56 85 PHE A O 1
ATOM 635 N N . CYS A 1 86 ? -0.223 7.763 -1.806 1.00 94.06 86 CYS A N 1
ATOM 636 C CA . CYS A 1 86 ? -0.213 8.774 -2.849 1.00 94.06 86 CYS A CA 1
ATOM 637 C C . CYS A 1 86 ? 1.134 8.732 -3.579 1.00 94.06 86 CYS A C 1
ATOM 639 O O . CYS A 1 86 ? 2.102 9.367 -3.158 1.00 94.06 86 CYS A O 1
ATOM 641 N N . SER A 1 87 ? 1.200 8.035 -4.712 1.00 92.25 87 SER A N 1
ATOM 642 C CA . SER A 1 87 ? 2.448 7.848 -5.459 1.00 92.25 87 SER A CA 1
ATOM 643 C C . SER A 1 87 ? 3.110 9.148 -5.899 1.00 92.25 87 SER A C 1
ATOM 645 O O . SER A 1 87 ? 4.315 9.141 -6.075 1.00 92.25 87 SER A O 1
ATOM 647 N N . GLY A 1 88 ? 2.368 10.248 -6.074 1.00 90.81 88 GLY A N 1
ATOM 648 C CA . GLY A 1 88 ? 2.925 11.562 -6.429 1.00 90.81 88 GLY A CA 1
ATOM 649 C C . GLY A 1 88 ? 3.544 12.361 -5.280 1.00 90.81 88 GLY A C 1
ATOM 650 O O . GLY A 1 88 ? 4.288 13.301 -5.536 1.00 90.81 88 GLY A O 1
ATOM 651 N N . THR A 1 89 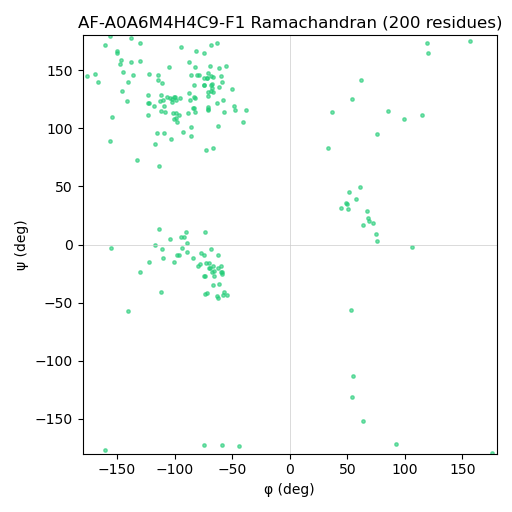? 3.222 12.038 -4.026 1.00 91.12 89 THR A N 1
ATOM 652 C CA . THR A 1 89 ? 3.707 12.786 -2.847 1.00 91.12 89 THR A CA 1
ATOM 653 C C . THR A 1 89 ? 4.466 11.909 -1.857 1.00 91.12 89 THR A C 1
ATOM 655 O O . THR A 1 89 ? 5.164 12.429 -0.991 1.00 91.12 89 THR A O 1
ATOM 658 N N . GLY A 1 90 ? 4.346 10.585 -1.970 1.00 91.25 90 GLY A N 1
ATOM 659 C CA . GLY A 1 90 ? 4.877 9.636 -0.998 1.00 91.25 90 GLY A CA 1
ATOM 660 C C . GLY A 1 90 ? 4.067 9.567 0.297 1.00 91.25 90 GLY A C 1
ATOM 661 O O . GLY A 1 90 ? 4.529 8.970 1.261 1.00 91.25 90 GLY A O 1
ATOM 662 N N . GLN A 1 91 ? 2.892 10.196 0.366 1.00 93.62 91 GLN A N 1
ATOM 663 C CA . GLN A 1 91 ? 2.057 10.183 1.569 1.00 93.62 91 GLN A CA 1
ATOM 664 C C . GLN A 1 91 ? 1.377 8.832 1.753 1.00 93.62 91 GLN A C 1
ATOM 666 O O . GLN A 1 91 ? 0.815 8.284 0.805 1.00 93.62 91 GLN A O 1
ATOM 671 N N . LEU A 1 92 ? 1.369 8.348 2.991 1.00 92.88 92 LEU A N 1
ATOM 672 C CA . LEU A 1 92 ? 0.560 7.223 3.425 1.00 92.88 92 LEU A CA 1
ATOM 673 C C . LEU A 1 92 ? -0.516 7.709 4.398 1.00 92.88 92 LEU A C 1
ATOM 675 O O . LEU A 1 92 ? -0.218 8.365 5.400 1.00 92.88 92 LEU A O 1
ATOM 679 N N . ASN A 1 93 ? -1.758 7.332 4.120 1.00 92.38 93 ASN A N 1
ATOM 680 C CA . ASN A 1 93 ? -2.910 7.615 4.960 1.00 92.38 93 ASN A CA 1
ATOM 681 C C . ASN A 1 93 ? -3.595 6.311 5.375 1.00 92.38 93 ASN A C 1
ATOM 683 O O . ASN A 1 93 ? -3.650 5.362 4.596 1.00 92.38 93 ASN A O 1
ATOM 687 N N . ASN A 1 94 ? -4.164 6.285 6.575 1.00 89.94 94 ASN A N 1
ATOM 688 C CA . ASN A 1 94 ? -5.184 5.310 6.944 1.00 89.94 94 ASN A CA 1
ATOM 689 C C . ASN A 1 94 ? -6.556 5.961 6.716 1.00 89.94 94 ASN A C 1
ATOM 691 O O . ASN A 1 94 ? -6.797 7.090 7.162 1.00 89.94 94 ASN A O 1
ATOM 695 N N . VAL A 1 95 ? -7.417 5.297 5.951 1.00 86.38 95 VAL A N 1
ATOM 696 C CA . VAL A 1 95 ? -8.694 5.839 5.485 1.00 86.38 95 VAL A CA 1
ATOM 697 C C . VAL A 1 95 ? -9.829 5.072 6.134 1.00 86.38 95 VAL A C 1
ATOM 699 O O . VAL A 1 95 ? -9.914 3.866 5.960 1.00 86.38 95 VAL A O 1
ATOM 702 N N . SER A 1 96 ? -10.718 5.782 6.829 1.00 82.81 96 SER A N 1
ATOM 703 C CA . SER A 1 96 ? -11.946 5.245 7.423 1.00 82.81 96 SER A CA 1
ATOM 704 C C . SER A 1 96 ? -13.139 6.019 6.875 1.00 82.81 96 SER A C 1
ATOM 706 O O . SER A 1 96 ? -13.277 7.221 7.132 1.00 82.81 96 SER A O 1
ATOM 708 N N . GLY A 1 97 ? -13.977 5.371 6.065 1.00 78.69 97 GLY A N 1
ATOM 709 C CA . GLY A 1 97 ? -15.033 6.046 5.310 1.00 78.69 97 GLY A CA 1
ATOM 710 C C . GLY A 1 97 ? -14.483 7.188 4.442 1.00 78.69 97 GLY A C 1
ATOM 711 O O . GLY A 1 97 ? -13.748 6.957 3.484 1.00 78.69 97 GLY A O 1
ATOM 712 N N . THR A 1 98 ? -14.836 8.434 4.772 1.00 77.88 98 THR A N 1
ATOM 713 C CA . THR A 1 98 ? -14.346 9.649 4.088 1.00 77.88 98 THR A CA 1
ATOM 714 C C . THR A 1 98 ? -13.160 10.313 4.789 1.00 77.88 98 THR A C 1
ATOM 716 O O . THR A 1 98 ? -12.560 11.236 4.237 1.00 77.88 98 THR A O 1
ATOM 719 N N . LYS A 1 99 ? -12.807 9.869 6.001 1.00 82.62 99 LYS A N 1
ATOM 720 C CA . LYS A 1 99 ? -11.747 10.473 6.806 1.00 82.62 99 LYS A CA 1
ATOM 721 C C . LYS A 1 99 ? -10.398 9.863 6.444 1.00 82.62 99 LYS A C 1
ATOM 723 O O . LYS A 1 99 ? -10.207 8.656 6.564 1.00 82.62 99 LYS A O 1
ATOM 728 N N . ARG A 1 100 ? -9.444 10.718 6.075 1.00 86.62 100 ARG A N 1
ATOM 729 C CA . ARG A 1 100 ? -8.036 10.357 5.876 1.00 86.62 100 ARG A CA 1
ATOM 730 C C . ARG A 1 100 ? -7.222 10.803 7.079 1.00 86.62 100 ARG A C 1
ATOM 732 O O . ARG A 1 100 ? -7.250 11.976 7.444 1.00 86.62 100 ARG A O 1
ATOM 739 N N . THR A 1 101 ? -6.498 9.873 7.683 1.00 88.81 101 THR A N 1
ATOM 740 C CA . THR A 1 101 ? -5.550 10.159 8.761 1.00 88.81 101 THR A CA 1
ATOM 741 C C . THR A 1 101 ? -4.148 9.973 8.216 1.00 88.81 101 THR A C 1
ATOM 743 O O . THR A 1 101 ? -3.802 8.878 7.782 1.00 88.81 101 THR A O 1
ATOM 746 N N . PHE A 1 102 ? -3.351 11.037 8.226 1.00 90.81 102 PHE A N 1
ATOM 747 C CA . PHE A 1 102 ? -1.959 10.983 7.797 1.00 90.81 102 PHE A CA 1
ATOM 748 C C . PHE A 1 102 ? -1.131 10.114 8.754 1.00 90.81 102 PHE A C 1
ATOM 750 O O . PHE A 1 102 ? -1.204 10.291 9.970 1.00 90.81 102 PHE A O 1
ATOM 757 N N . ILE A 1 103 ? -0.351 9.184 8.200 1.00 91.19 103 ILE A N 1
ATOM 758 C CA . ILE A 1 103 ? 0.442 8.208 8.964 1.00 91.19 103 ILE A CA 1
ATOM 759 C C . ILE A 1 103 ? 1.934 8.478 8.816 1.00 91.19 103 ILE A C 1
ATOM 761 O O . ILE A 1 103 ? 2.671 8.382 9.794 1.00 91.19 103 ILE A O 1
ATOM 765 N N . GLY A 1 104 ? 2.376 8.818 7.606 1.00 88.69 104 GLY A N 1
ATOM 766 C CA . GLY A 1 104 ? 3.786 9.038 7.319 1.00 88.69 104 GLY A CA 1
ATOM 767 C C . GLY A 1 104 ? 4.065 9.321 5.848 1.00 88.69 104 GLY A C 1
ATOM 768 O O . GLY A 1 104 ? 3.160 9.352 5.010 1.00 88.69 104 GLY A O 1
ATOM 769 N N . TYR A 1 105 ? 5.347 9.517 5.548 1.00 89.75 105 TYR A N 1
ATOM 770 C CA . TYR A 1 105 ? 5.863 9.624 4.187 1.00 89.75 105 TYR A CA 1
ATOM 771 C C . TYR A 1 105 ? 6.792 8.451 3.887 1.00 89.75 105 TYR A C 1
ATOM 773 O O . TYR A 1 105 ? 7.538 8.005 4.754 1.00 89.75 105 TYR A O 1
ATOM 781 N N . GLY A 1 106 ? 6.787 7.997 2.639 1.00 88.00 106 GLY A N 1
ATOM 782 C CA . GLY A 1 106 ? 7.673 6.954 2.150 1.00 88.00 106 GLY A CA 1
ATOM 783 C C . GLY A 1 106 ? 8.064 7.176 0.698 1.00 88.00 106 GLY A C 1
ATOM 784 O O . GLY A 1 106 ? 7.182 7.451 -0.121 1.00 88.00 106 GLY A O 1
ATOM 785 N N . PRO A 1 107 ? 9.353 7.079 0.329 1.00 88.38 107 PRO A N 1
ATOM 786 C CA . PRO A 1 107 ? 9.715 7.043 -1.074 1.00 88.38 107 PRO A CA 1
ATOM 787 C C . PRO A 1 107 ? 9.216 5.742 -1.714 1.00 88.38 107 PRO A C 1
ATOM 789 O O . PRO A 1 107 ? 9.392 4.648 -1.179 1.00 88.38 107 PRO A O 1
ATOM 792 N N . ALA A 1 108 ? 8.624 5.863 -2.896 1.00 89.56 108 ALA A N 1
ATOM 793 C CA . ALA A 1 108 ? 8.272 4.746 -3.753 1.00 89.56 108 ALA A CA 1
ATOM 794 C C . ALA A 1 108 ? 8.932 4.914 -5.121 1.00 89.56 108 ALA A C 1
ATOM 796 O O . ALA A 1 108 ? 8.705 5.910 -5.802 1.00 89.56 108 ALA A O 1
ATOM 797 N N . GLY A 1 109 ? 9.747 3.947 -5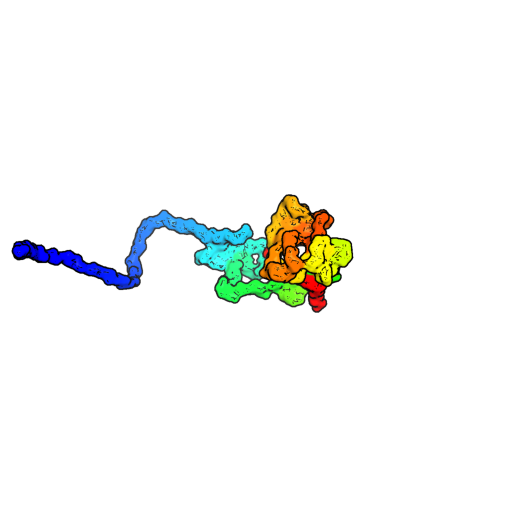.539 1.00 87.19 109 GLY A N 1
ATOM 798 C CA . GLY A 1 109 ? 10.620 4.128 -6.706 1.00 87.19 109 GLY A CA 1
ATOM 799 C C . GLY A 1 109 ? 12.014 4.638 -6.345 1.00 87.19 109 GLY A C 1
ATOM 800 O O . GLY A 1 109 ? 12.398 4.670 -5.179 1.00 87.19 109 GLY A O 1
ATOM 801 N N . ALA A 1 110 ? 12.800 4.989 -7.359 1.00 85.94 110 ALA A N 1
ATOM 802 C CA . ALA A 1 110 ? 14.180 5.439 -7.210 1.00 85.94 110 ALA A CA 1
ATOM 803 C C . ALA A 1 110 ? 14.564 6.467 -8.281 1.00 85.94 110 ALA A C 1
ATOM 805 O O . ALA A 1 110 ? 14.001 6.486 -9.378 1.00 85.94 110 ALA A O 1
ATOM 806 N N . GLY A 1 111 ? 15.559 7.305 -7.974 1.00 87.12 111 GLY A N 1
ATOM 807 C CA . GLY A 1 111 ? 16.045 8.339 -8.891 1.00 87.12 111 GLY A CA 1
ATOM 808 C C . GLY A 1 111 ? 14.909 9.238 -9.387 1.00 87.12 111 GLY A C 1
ATOM 809 O O . GLY A 1 111 ? 14.075 9.676 -8.599 1.00 87.12 111 GLY A O 1
ATOM 810 N N . ALA A 1 112 ? 14.838 9.460 -10.702 1.00 88.31 112 ALA A N 1
ATOM 811 C CA . ALA A 1 112 ? 13.775 10.251 -11.335 1.00 88.31 112 ALA A CA 1
ATOM 812 C C . ALA A 1 112 ? 12.356 9.667 -11.153 1.00 88.31 112 ALA A C 1
ATOM 814 O O . ALA A 1 112 ? 11.369 10.389 -11.299 1.00 88.31 112 ALA A O 1
ATOM 815 N N . GLY A 1 113 ? 12.253 8.369 -10.839 1.00 87.75 113 GLY A N 1
ATOM 816 C CA . GLY A 1 113 ? 10.991 7.674 -10.600 1.00 87.75 113 GLY A CA 1
ATOM 817 C C . GLY A 1 113 ? 10.509 7.710 -9.153 1.00 87.75 113 GLY A C 1
ATOM 818 O O . GLY A 1 113 ? 9.403 7.246 -8.889 1.00 87.75 113 GLY A O 1
ATOM 819 N N . ALA A 1 114 ? 11.305 8.235 -8.217 1.00 90.00 114 ALA A N 1
ATOM 820 C CA . ALA A 1 114 ? 10.910 8.324 -6.818 1.00 90.00 114 ALA A CA 1
ATOM 821 C C . ALA A 1 114 ? 9.682 9.232 -6.670 1.00 90.00 114 ALA A C 1
ATOM 823 O O . ALA A 1 114 ? 9.710 10.397 -7.062 1.00 90.00 114 ALA A O 1
ATOM 824 N N . ASN A 1 115 ? 8.602 8.679 -6.119 1.00 90.81 115 ASN A N 1
ATOM 825 C CA . ASN A 1 115 ? 7.301 9.328 -5.976 1.00 90.81 115 ASN A CA 1
ATOM 826 C C . ASN A 1 115 ? 6.799 9.974 -7.282 1.00 90.81 115 ASN A C 1
ATOM 828 O O . ASN A 1 115 ? 6.154 11.022 -7.274 1.00 90.81 115 ASN A O 1
ATOM 832 N N . ASN A 1 116 ? 7.110 9.345 -8.421 1.00 92.62 116 ASN A N 1
ATOM 833 C CA . ASN A 1 116 ? 6.695 9.817 -9.732 1.00 92.62 116 ASN A CA 1
ATOM 834 C C . ASN A 1 116 ? 5.743 8.806 -10.399 1.00 92.62 116 ASN A C 1
ATOM 836 O O . ASN A 1 116 ? 6.195 7.843 -11.028 1.00 92.62 116 ASN A O 1
ATOM 840 N N . PRO A 1 117 ? 4.419 9.005 -10.295 1.00 93.56 117 PRO A N 1
ATOM 841 C CA . PRO A 1 117 ? 3.424 8.081 -10.833 1.00 93.56 117 PRO A CA 1
ATOM 842 C C . PRO A 1 117 ? 3.438 8.002 -12.363 1.00 93.56 117 PRO A C 1
ATOM 844 O O . PRO A 1 117 ? 3.040 6.980 -12.913 1.00 93.56 117 PRO A O 1
ATOM 847 N N . ASP A 1 118 ? 3.940 9.020 -13.066 1.00 94.12 118 ASP A N 1
ATOM 848 C CA . ASP A 1 118 ? 4.073 8.965 -14.528 1.00 94.12 118 ASP A CA 1
ATOM 849 C C . ASP A 1 118 ? 5.157 7.968 -14.963 1.00 94.12 118 ASP A C 1
ATOM 851 O O . ASP A 1 118 ? 5.125 7.442 -16.074 1.00 94.12 118 ASP A O 1
ATOM 855 N N . MET A 1 119 ? 6.075 7.627 -14.056 1.00 93.38 119 MET A N 1
ATOM 856 C CA . MET A 1 119 ? 7.107 6.619 -14.281 1.00 93.38 119 MET A CA 1
ATOM 857 C C . MET A 1 119 ? 6.714 5.229 -13.770 1.00 93.38 119 MET A C 1
ATOM 859 O O . MET A 1 119 ? 7.536 4.319 -13.832 1.00 93.38 119 MET A O 1
ATOM 863 N N . GLN A 1 120 ? 5.475 5.005 -13.312 1.00 93.19 120 GLN A N 1
ATOM 864 C CA . GLN A 1 120 ? 5.043 3.730 -12.715 1.00 93.19 120 GLN A CA 1
ATOM 865 C C . GLN A 1 120 ? 5.162 2.504 -13.638 1.00 93.19 120 GLN A C 1
ATOM 867 O O . GLN A 1 120 ? 5.169 1.374 -13.160 1.00 93.19 120 GLN A O 1
ATOM 872 N N . CYS A 1 121 ? 5.260 2.680 -14.956 1.00 93.94 121 CYS A N 1
ATOM 873 C CA . CYS A 1 121 ? 5.502 1.565 -15.874 1.00 93.94 121 CYS A CA 1
ATOM 874 C C . CYS A 1 121 ? 6.995 1.350 -16.184 1.00 93.94 121 CYS A C 1
ATOM 876 O O . CYS A 1 121 ? 7.329 0.399 -16.882 1.00 93.94 121 CYS A O 1
ATOM 878 N N . VAL A 1 122 ? 7.899 2.191 -15.668 1.00 92.06 122 VAL A N 1
ATOM 879 C CA . VAL A 1 122 ? 9.347 2.049 -15.864 1.00 92.06 122 VAL A CA 1
ATOM 880 C C . VAL A 1 122 ? 9.892 1.032 -14.849 1.00 92.06 122 VAL A C 1
ATOM 882 O O . VAL A 1 122 ? 9.845 1.294 -13.639 1.00 92.06 122 VAL A O 1
ATOM 885 N N . PRO A 1 123 ? 10.393 -0.137 -15.300 1.00 88.81 123 PRO A N 1
ATOM 886 C CA . PRO A 1 123 ? 10.897 -1.180 -14.411 1.00 88.81 123 PRO A CA 1
ATOM 887 C C . PRO A 1 123 ? 12.035 -0.664 -13.534 1.00 88.81 123 PRO A C 1
ATOM 889 O O . PRO A 1 123 ? 12.895 0.064 -14.018 1.00 88.81 123 PRO A O 1
ATOM 892 N N . ASN A 1 124 ? 12.050 -1.060 -12.259 1.00 83.12 124 ASN A N 1
ATOM 893 C CA . ASN A 1 124 ? 13.090 -0.681 -11.295 1.00 83.12 124 ASN A CA 1
ATOM 894 C C . ASN A 1 124 ? 13.358 0.834 -11.238 1.00 83.12 124 ASN A C 1
ATOM 896 O O . ASN A 1 124 ? 14.487 1.247 -11.023 1.00 83.12 124 ASN A O 1
ATOM 900 N N . VAL A 1 125 ? 12.362 1.685 -11.486 1.00 88.81 125 VAL A N 1
ATOM 901 C CA . VAL A 1 125 ? 12.525 3.145 -11.393 1.00 88.81 125 VAL A CA 1
ATOM 902 C C . VAL A 1 125 ? 11.279 3.753 -10.778 1.00 88.81 125 VAL A C 1
ATOM 904 O O . VAL A 1 125 ? 11.367 4.405 -9.742 1.00 88.81 125 VAL A O 1
ATOM 907 N N . GLY A 1 126 ? 10.114 3.512 -11.381 1.00 90.94 126 GLY A N 1
ATOM 908 C CA . GLY A 1 126 ? 8.862 4.076 -10.892 1.00 90.94 126 GLY A CA 1
ATOM 909 C C . GLY A 1 126 ? 8.321 3.404 -9.632 1.00 90.94 126 GLY A C 1
ATOM 910 O O . GLY A 1 126 ? 8.697 2.263 -9.328 1.00 90.94 126 GLY A O 1
ATOM 911 N N . PRO A 1 127 ? 7.367 4.059 -8.950 1.00 93.31 127 PRO A N 1
ATOM 912 C CA . PRO A 1 127 ? 6.659 3.496 -7.805 1.00 93.31 127 PRO A CA 1
ATOM 913 C C . PRO A 1 127 ? 5.835 2.261 -8.212 1.00 93.31 127 PRO A C 1
ATOM 915 O O . PRO A 1 127 ? 5.717 1.970 -9.412 1.00 93.31 127 P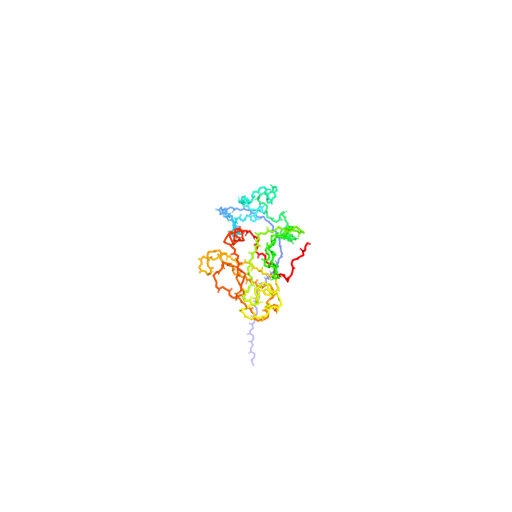RO A O 1
ATOM 918 N N . PRO A 1 128 ? 5.232 1.539 -7.251 1.00 93.50 128 PRO A N 1
ATOM 919 C CA . PRO A 1 128 ? 4.178 0.579 -7.555 1.00 93.50 128 PRO A CA 1
ATOM 920 C C . PRO A 1 128 ? 3.093 1.217 -8.446 1.00 93.50 128 PRO A C 1
ATOM 922 O O . PRO A 1 128 ? 2.689 2.354 -8.175 1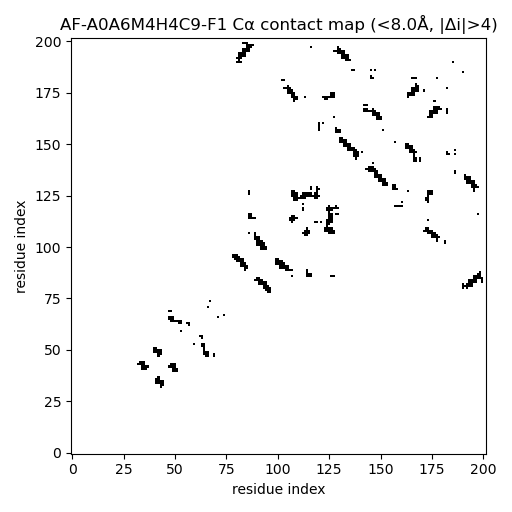.00 93.50 128 PRO A O 1
ATOM 925 N N . PRO A 1 129 ? 2.644 0.531 -9.515 1.00 94.94 129 PRO A N 1
ATOM 926 C CA . PRO A 1 129 ? 1.539 0.996 -10.346 1.00 94.94 129 PRO A CA 1
ATOM 927 C C . PRO A 1 129 ? 0.257 1.283 -9.563 1.00 94.94 129 PRO A C 1
ATOM 929 O O . PRO A 1 129 ? -0.015 0.680 -8.528 1.00 94.94 129 PRO A O 1
ATOM 932 N N . GLU A 1 130 ? -0.569 2.183 -10.085 1.00 94.81 130 GLU A N 1
ATOM 933 C CA . GLU A 1 130 ? -1.905 2.425 -9.554 1.00 94.81 130 GLU A CA 1
ATOM 934 C C . GLU A 1 130 ? -2.727 1.128 -9.557 1.00 94.81 130 GLU A C 1
ATOM 936 O O . GLU A 1 130 ? -3.047 0.553 -10.599 1.00 94.81 130 GLU A O 1
ATOM 941 N N . ASN A 1 131 ? -3.050 0.651 -8.358 1.00 95.00 131 ASN A N 1
ATOM 942 C CA . ASN A 1 131 ? -3.790 -0.580 -8.134 1.00 95.00 131 ASN A CA 1
ATOM 943 C C . ASN A 1 131 ? -4.386 -0.578 -6.726 1.00 95.00 131 ASN A C 1
ATOM 945 O O . ASN A 1 131 ? -4.061 0.263 -5.884 1.00 95.00 131 ASN A O 1
ATOM 949 N N . THR A 1 132 ? -5.230 -1.565 -6.467 1.00 94.75 132 THR A N 1
ATOM 950 C CA . THR A 1 132 ? -5.506 -2.004 -5.104 1.00 94.75 132 THR A CA 1
ATOM 951 C C . THR A 1 132 ? -4.664 -3.245 -4.849 1.00 94.75 132 THR A C 1
ATOM 953 O O . THR A 1 132 ? -4.699 -4.191 -5.633 1.00 94.75 132 THR A O 1
ATOM 956 N N . TYR A 1 133 ? -3.897 -3.236 -3.771 1.00 94.50 133 TYR A N 1
ATOM 957 C CA . TYR A 1 133 ? -3.029 -4.326 -3.367 1.00 94.50 133 TYR A CA 1
ATOM 958 C C . TYR A 1 133 ? -3.558 -4.984 -2.100 1.00 94.50 133 TYR A C 1
ATOM 960 O O . TYR A 1 133 ? -3.965 -4.296 -1.166 1.00 94.50 133 TYR A O 1
ATOM 968 N N . ASP A 1 134 ? -3.484 -6.308 -2.060 1.00 93.94 134 ASP A N 1
ATOM 969 C CA . ASP A 1 134 ? -3.566 -7.061 -0.818 1.00 93.94 134 ASP A CA 1
ATOM 970 C C . ASP A 1 134 ? -2.176 -7.085 -0.169 1.00 93.94 134 ASP A C 1
ATOM 972 O O . ASP A 1 134 ? -1.177 -7.442 -0.809 1.00 93.94 134 ASP A O 1
ATOM 976 N N . ILE A 1 135 ? -2.114 -6.672 1.094 1.00 90.75 135 ILE A N 1
ATOM 977 C CA . ILE A 1 135 ? -0.905 -6.657 1.913 1.00 90.75 135 ILE A CA 1
ATOM 978 C C . ILE A 1 135 ? -0.730 -8.053 2.512 1.00 90.75 135 ILE A C 1
ATOM 980 O O . ILE A 1 135 ? -1.571 -8.534 3.271 1.00 90.75 135 ILE A O 1
ATOM 984 N N . GLY A 1 136 ? 0.366 -8.715 2.153 1.00 88.19 136 GLY A N 1
ATOM 985 C CA . GLY A 1 136 ? 0.750 -10.005 2.712 1.00 88.19 136 GLY A CA 1
ATOM 986 C C . GLY A 1 136 ? 1.168 -9.915 4.185 1.00 88.19 136 GLY A C 1
ATOM 987 O O . GLY A 1 136 ? 1.330 -8.820 4.727 1.00 88.19 136 GLY A O 1
ATOM 988 N N . PRO A 1 137 ? 1.374 -11.066 4.845 1.00 85.94 137 PRO A N 1
ATOM 989 C CA . PRO A 1 137 ? 1.847 -11.088 6.223 1.00 85.94 137 PRO A CA 1
ATOM 990 C C . PRO A 1 137 ? 3.237 -10.436 6.347 1.00 85.94 137 PRO A C 1
ATOM 992 O O . PRO A 1 137 ? 4.021 -10.486 5.388 1.00 85.94 137 PRO A O 1
ATOM 995 N N . PRO A 1 138 ? 3.565 -9.853 7.515 1.00 83.94 138 PRO A N 1
ATOM 996 C CA . PRO A 1 138 ? 4.909 -9.368 7.790 1.00 83.94 138 PRO A CA 1
ATOM 997 C C . PRO A 1 138 ? 5.902 -10.530 7.752 1.00 83.94 138 PRO A C 1
ATOM 999 O O . PRO A 1 138 ? 5.659 -11.610 8.292 1.00 83.94 138 PRO A O 1
ATOM 1002 N N . THR A 1 139 ? 7.034 -10.306 7.099 1.00 80.88 139 THR A N 1
ATOM 1003 C CA . THR A 1 139 ? 8.130 -11.269 7.020 1.00 80.88 139 THR A CA 1
ATOM 1004 C C . THR A 1 139 ? 9.271 -10.844 7.939 1.00 80.88 139 THR A C 1
ATOM 1006 O O . THR A 1 139 ? 9.444 -9.665 8.236 1.00 80.88 139 THR A O 1
ATOM 1009 N N . GLN A 1 140 ? 10.047 -11.820 8.411 1.00 66.62 140 GLN A N 1
ATOM 1010 C CA . GLN A 1 140 ? 11.192 -11.578 9.299 1.00 66.62 140 GLN A CA 1
ATOM 1011 C C . GLN A 1 140 ? 12.539 -11.543 8.557 1.00 66.62 140 GLN A C 1
ATOM 1013 O O . GLN A 1 140 ? 13.558 -11.219 9.159 1.00 66.62 140 GLN A O 1
ATOM 1018 N N . PHE A 1 141 ? 12.564 -11.900 7.266 1.00 57.25 141 PHE A N 1
ATOM 1019 C CA . PHE A 1 141 ? 13.811 -12.224 6.559 1.00 57.25 141 PHE A CA 1
ATOM 1020 C C . PHE A 1 141 ? 14.000 -11.508 5.214 1.00 57.25 141 PHE A C 1
ATOM 1022 O O . PHE A 1 141 ? 15.137 -11.360 4.772 1.00 57.25 141 PHE A O 1
ATOM 1029 N N . ALA A 1 142 ? 12.933 -11.061 4.543 1.00 53.84 142 ALA A N 1
ATOM 1030 C CA . ALA A 1 142 ? 13.037 -10.436 3.226 1.00 53.84 142 ALA A CA 1
ATOM 1031 C C . ALA A 1 142 ? 12.948 -8.913 3.365 1.00 53.84 142 ALA A C 1
ATOM 1033 O O . ALA A 1 142 ? 11.870 -8.407 3.609 1.00 53.84 142 ALA A O 1
ATOM 1034 N N . TYR A 1 143 ? 14.057 -8.188 3.176 1.00 59.62 143 TYR A N 1
ATOM 1035 C CA . TYR A 1 143 ? 14.106 -6.711 3.194 1.00 59.62 143 TYR A CA 1
ATOM 1036 C C . TYR A 1 143 ? 13.870 -6.024 4.558 1.00 59.62 143 TYR A C 1
ATOM 1038 O O . TYR A 1 143 ? 13.570 -4.838 4.606 1.00 59.62 143 TYR A O 1
ATOM 1046 N N . GLY A 1 144 ? 14.051 -6.748 5.667 1.00 62.59 144 GLY A N 1
ATOM 1047 C CA . GLY A 1 144 ? 13.921 -6.219 7.032 1.00 62.59 144 GLY A CA 1
ATOM 1048 C C . GLY A 1 144 ? 12.825 -6.918 7.836 1.00 62.59 144 GLY A C 1
ATOM 1049 O O . GLY A 1 144 ? 12.091 -7.756 7.309 1.00 62.59 144 GLY A O 1
ATOM 1050 N N . ALA A 1 145 ? 12.734 -6.598 9.128 1.00 66.12 145 ALA A N 1
ATOM 1051 C CA . ALA A 1 145 ? 11.593 -7.008 9.939 1.00 66.12 145 ALA A CA 1
ATOM 1052 C C . ALA A 1 145 ? 10.331 -6.285 9.439 1.00 66.12 145 ALA A C 1
ATOM 1054 O O . ALA A 1 145 ? 10.401 -5.139 9.003 1.00 66.12 145 ALA A O 1
ATOM 1055 N N . ASN A 1 146 ? 9.179 -6.956 9.477 1.00 75.00 146 ASN A N 1
ATOM 1056 C CA . ASN A 1 146 ? 7.879 -6.406 9.070 1.00 75.00 146 ASN A CA 1
ATOM 1057 C C . ASN A 1 146 ? 7.748 -6.026 7.589 1.00 75.00 146 ASN A C 1
ATOM 1059 O O . ASN A 1 146 ? 6.789 -5.359 7.202 1.00 75.00 146 ASN A O 1
ATOM 1063 N N . ALA A 1 147 ? 8.642 -6.504 6.726 1.00 86.56 147 ALA A N 1
ATOM 1064 C CA . ALA A 1 147 ? 8.467 -6.344 5.292 1.00 86.56 147 ALA A CA 1
ATOM 1065 C C . ALA A 1 147 ? 7.279 -7.179 4.791 1.00 86.56 147 ALA A C 1
ATOM 1067 O O . ALA A 1 147 ? 7.173 -8.370 5.095 1.00 86.56 147 ALA A O 1
ATOM 1068 N N . MET A 1 148 ? 6.401 -6.575 3.996 1.00 90.19 148 MET A N 1
ATOM 1069 C CA . MET A 1 148 ? 5.132 -7.159 3.557 1.00 90.19 148 MET A CA 1
ATOM 1070 C C . MET A 1 148 ? 5.050 -7.191 2.032 1.00 90.19 148 MET A C 1
ATOM 1072 O O . MET A 1 148 ? 5.248 -6.175 1.363 1.00 90.19 148 MET A O 1
ATOM 1076 N N . LYS A 1 149 ? 4.730 -8.356 1.460 1.00 91.25 149 LYS A N 1
ATOM 1077 C CA . LYS A 1 149 ? 4.566 -8.503 0.006 1.00 91.25 149 LYS A CA 1
ATOM 1078 C C . LYS A 1 149 ? 3.249 -7.880 -0.451 1.00 91.25 149 LYS A C 1
ATOM 1080 O O . LYS A 1 149 ? 2.216 -8.119 0.162 1.00 91.25 149 LYS A O 1
ATOM 1085 N N . LEU A 1 150 ? 3.264 -7.149 -1.560 1.00 92.69 150 LEU A N 1
ATOM 1086 C CA . LEU A 1 150 ? 2.069 -6.578 -2.176 1.00 92.69 150 LEU A CA 1
ATOM 1087 C C . LEU A 1 150 ? 1.585 -7.452 -3.332 1.00 92.69 150 LEU A C 1
ATOM 1089 O O . LEU A 1 150 ? 2.322 -7.712 -4.290 1.00 92.69 150 LEU A O 1
ATOM 1093 N N . LYS A 1 151 ? 0.319 -7.870 -3.274 1.00 93.50 151 LYS A N 1
ATOM 1094 C CA . LYS A 1 151 ? -0.343 -8.607 -4.352 1.00 93.50 151 LYS A CA 1
ATOM 1095 C C . LYS A 1 151 ? -1.371 -7.706 -5.042 1.00 93.50 151 LYS A C 1
ATOM 1097 O O . LYS A 1 151 ? -2.347 -7.333 -4.403 1.00 93.50 151 LYS A O 1
ATOM 1102 N N . PRO A 1 152 ? -1.195 -7.343 -6.322 1.00 94.56 152 PRO A N 1
ATOM 1103 C CA . PRO A 1 152 ? -2.174 -6.517 -7.019 1.00 94.56 152 PRO A CA 1
ATOM 1104 C C . PRO A 1 152 ? -3.471 -7.290 -7.252 1.00 94.56 152 PRO A C 1
ATOM 1106 O O . PRO A 1 152 ? -3.437 -8.446 -7.683 1.00 94.56 152 PRO A O 1
ATOM 1109 N N . ARG A 1 153 ? -4.611 -6.633 -7.029 1.00 93.62 153 ARG A N 1
ATOM 1110 C CA . ARG A 1 153 ? -5.934 -7.179 -7.353 1.00 93.62 153 ARG A CA 1
ATOM 1111 C C . ARG A 1 153 ? -6.227 -7.156 -8.848 1.00 93.62 153 ARG A C 1
ATOM 1113 O O . ARG A 1 153 ? -6.965 -8.009 -9.325 1.00 93.62 153 ARG A O 1
ATOM 1120 N N . ASP A 1 154 ? -5.619 -6.230 -9.589 1.00 92.25 154 ASP A N 1
ATOM 1121 C CA . ASP A 1 154 ? -5.692 -6.173 -11.053 1.00 92.25 154 ASP A CA 1
ATOM 1122 C C . ASP A 1 154 ? -4.297 -6.364 -11.679 1.00 92.25 154 ASP A C 1
ATOM 1124 O O . ASP A 1 154 ? -3.594 -5.384 -11.948 1.00 92.25 154 ASP A O 1
ATOM 1128 N N . PRO A 1 155 ? -3.845 -7.612 -11.912 1.00 90.88 155 PRO A N 1
ATOM 1129 C CA . PRO A 1 155 ? -2.539 -7.879 -12.514 1.00 90.88 155 PRO A CA 1
ATOM 1130 C C . PRO A 1 155 ? -2.351 -7.254 -13.907 1.00 90.88 155 PRO A C 1
ATOM 1132 O O . PRO A 1 155 ? -1.214 -7.000 -14.307 1.00 90.88 155 PRO A O 1
ATOM 1135 N N . GLY A 1 156 ? -3.438 -6.966 -14.637 1.00 92.19 156 GLY A N 1
ATOM 1136 C CA . GLY A 1 156 ? -3.389 -6.346 -15.965 1.00 92.19 156 GLY A CA 1
ATOM 1137 C C . GLY A 1 156 ? -2.887 -4.899 -15.944 1.00 92.19 156 GLY A C 1
ATOM 1138 O O . GLY A 1 156 ? -2.321 -4.426 -16.929 1.00 92.19 156 GLY A O 1
ATOM 1139 N N . LYS A 1 157 ? -3.006 -4.209 -14.803 1.00 90.94 157 LYS A N 1
ATOM 1140 C CA . LYS A 1 157 ? -2.555 -2.816 -14.613 1.00 90.94 157 LYS A CA 1
ATOM 1141 C C . LYS A 1 157 ? -1.120 -2.675 -14.120 1.00 90.94 157 LYS A C 1
ATOM 1143 O O . LYS A 1 157 ? -0.685 -1.588 -13.757 1.00 90.94 157 LYS A O 1
ATOM 1148 N N . MET A 1 158 ? -0.358 -3.761 -14.121 1.00 91.94 158 MET A N 1
ATOM 1149 C CA . MET A 1 158 ? 0.990 -3.765 -13.557 1.00 91.94 158 MET A CA 1
ATOM 1150 C C . MET A 1 158 ? 2.090 -3.384 -14.558 1.00 91.94 158 MET A C 1
ATOM 1152 O O . MET A 1 158 ? 3.266 -3.407 -14.204 1.00 91.94 158 MET A O 1
ATOM 1156 N N . CYS A 1 159 ? 1.742 -3.065 -15.811 1.00 92.69 159 CYS A N 1
ATOM 1157 C CA . CYS A 1 159 ? 2.687 -2.790 -16.906 1.00 92.69 159 CYS A CA 1
ATOM 1158 C C . CYS A 1 159 ? 3.792 -3.867 -17.049 1.00 92.69 159 CYS A C 1
ATOM 1160 O O . CYS A 1 159 ? 4.948 -3.551 -17.314 1.00 92.69 159 CYS A O 1
ATOM 1162 N N . GLY A 1 160 ? 3.466 -5.142 -16.795 1.00 90.88 160 GLY A N 1
ATOM 1163 C CA . GLY A 1 160 ? 4.433 -6.252 -16.807 1.00 90.88 160 GLY A CA 1
ATOM 1164 C C . GLY A 1 160 ? 5.365 -6.330 -15.586 1.00 90.88 160 GLY A C 1
ATOM 1165 O O . GLY A 1 160 ? 6.233 -7.201 -15.535 1.00 90.88 160 GLY A O 1
ATOM 1166 N N . ARG A 1 161 ? 5.197 -5.452 -14.591 1.00 91.50 161 ARG A N 1
ATOM 1167 C CA . ARG A 1 161 ? 5.969 -5.444 -13.341 1.00 91.50 161 ARG A CA 1
ATOM 1168 C C . ARG A 1 161 ? 5.325 -6.350 -12.288 1.00 91.50 161 ARG A C 1
ATOM 1170 O O . ARG A 1 161 ? 4.129 -6.622 -12.314 1.00 91.50 161 ARG A O 1
ATOM 1177 N N . LYS A 1 162 ? 6.125 -6.808 -11.330 1.00 90.38 162 LYS A N 1
ATOM 1178 C CA . LYS A 1 162 ? 5.706 -7.697 -10.238 1.00 90.38 162 LYS A CA 1
ATOM 1179 C C . LYS A 1 162 ? 6.651 -7.555 -9.045 1.00 90.38 162 LYS A C 1
ATOM 1181 O O . LYS A 1 162 ? 7.612 -6.798 -9.122 1.00 90.38 162 LYS A O 1
ATOM 1186 N N . ASP A 1 163 ? 6.363 -8.305 -7.983 1.00 88.06 163 ASP A N 1
ATOM 1187 C CA . ASP A 1 163 ? 7.210 -8.422 -6.789 1.00 88.06 163 ASP A CA 1
ATOM 1188 C C . ASP A 1 163 ? 7.430 -7.091 -6.059 1.00 88.06 163 ASP A C 1
ATOM 1190 O O . ASP A 1 163 ? 8.545 -6.717 -5.713 1.00 88.06 163 ASP A O 1
ATOM 1194 N N . PHE A 1 164 ? 6.326 -6.391 -5.800 1.00 90.69 164 PHE A N 1
ATOM 1195 C 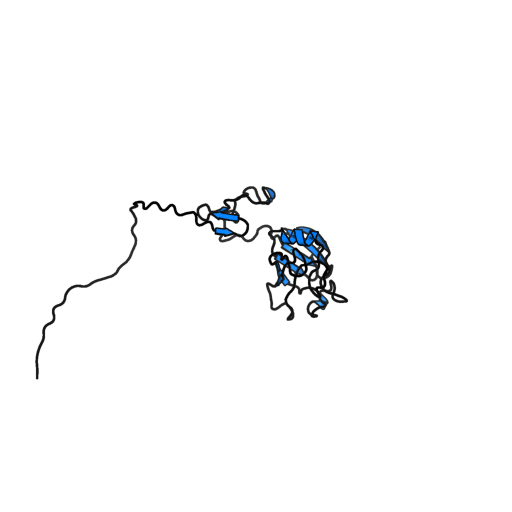CA . PHE A 1 164 ? 6.310 -5.184 -4.980 1.00 90.69 164 PHE A CA 1
ATOM 1196 C C . PHE A 1 164 ? 6.186 -5.527 -3.499 1.00 90.69 164 PHE A C 1
ATOM 1198 O O . PHE A 1 164 ? 5.507 -6.487 -3.130 1.00 90.69 164 PHE A O 1
ATOM 1205 N N . TRP A 1 165 ? 6.822 -4.718 -2.661 1.00 90.44 165 TRP A N 1
ATOM 1206 C CA . TRP A 1 165 ? 6.858 -4.885 -1.213 1.00 90.44 165 TRP A CA 1
ATOM 1207 C C . TRP A 1 165 ? 6.678 -3.540 -0.510 1.00 90.44 165 TRP A C 1
ATOM 1209 O O . TRP A 1 165 ? 6.957 -2.485 -1.085 1.00 90.44 165 TRP A O 1
ATOM 1219 N N . ILE A 1 166 ? 6.230 -3.607 0.739 1.00 90.81 166 ILE A N 1
ATOM 1220 C CA . ILE A 1 166 ? 6.379 -2.555 1.739 1.00 90.81 166 ILE A CA 1
ATOM 1221 C C . ILE A 1 166 ? 7.517 -2.995 2.656 1.00 90.81 166 ILE A C 1
ATOM 1223 O O . ILE A 1 166 ? 7.453 -4.097 3.193 1.00 90.81 166 ILE A O 1
ATOM 1227 N N . HIS A 1 167 ? 8.568 -2.199 2.800 1.00 86.69 167 HIS A N 1
ATOM 1228 C CA . HIS A 1 167 ? 9.729 -2.548 3.630 1.00 86.69 167 HIS A CA 1
ATOM 1229 C C . HIS A 1 167 ? 10.526 -1.286 3.987 1.00 86.69 167 HIS A C 1
ATOM 1231 O O . HIS A 1 167 ? 10.086 -0.176 3.677 1.00 86.69 167 HIS A O 1
ATOM 1237 N N . ASP A 1 168 ? 11.650 -1.444 4.682 1.00 79.44 168 ASP A N 1
ATOM 1238 C CA . ASP A 1 168 ? 12.474 -0.319 5.125 1.00 79.44 168 ASP A CA 1
ATOM 1239 C C . ASP A 1 168 ? 13.276 0.316 3.961 1.00 79.44 168 ASP A C 1
ATOM 1241 O O . ASP A 1 168 ? 13.084 0.024 2.778 1.00 79.44 168 ASP A O 1
ATOM 1245 N N . ARG A 1 169 ? 14.190 1.250 4.257 1.00 64.00 169 ARG A N 1
ATOM 1246 C CA . ARG A 1 169 ? 14.994 1.941 3.224 1.00 64.00 169 ARG A CA 1
ATOM 1247 C C . ARG A 1 169 ? 16.103 1.089 2.587 1.00 64.00 169 ARG A C 1
ATOM 1249 O O . ARG A 1 169 ? 16.947 1.636 1.869 1.00 64.00 169 ARG A O 1
ATOM 1256 N N . ARG A 1 170 ? 16.166 -0.230 2.796 1.00 57.66 170 ARG A N 1
ATOM 1257 C CA . ARG A 1 170 ? 17.218 -1.060 2.189 1.00 57.66 170 ARG A CA 1
ATOM 1258 C C . ARG A 1 170 ? 16.847 -1.515 0.780 1.00 57.66 170 ARG A C 1
ATOM 1260 O O . ARG A 1 170 ? 16.278 -2.574 0.548 1.00 57.66 170 ARG A O 1
ATOM 1267 N N . GLY A 1 171 ? 17.292 -0.725 -0.196 1.00 54.53 171 GLY A N 1
ATOM 1268 C CA . GLY A 1 171 ? 17.736 -1.252 -1.492 1.00 54.53 171 GLY A CA 1
ATOM 1269 C C . GLY A 1 171 ? 16.662 -1.776 -2.444 1.00 54.53 171 GLY A C 1
ATOM 1270 O O . GLY A 1 171 ? 17.006 -2.501 -3.375 1.00 54.53 171 GLY A O 1
ATOM 1271 N N . SER A 1 172 ? 15.389 -1.413 -2.273 1.00 62.12 172 SER A N 1
ATOM 1272 C CA . SER A 1 172 ? 14.367 -1.825 -3.236 1.00 62.12 172 SER A CA 1
ATOM 1273 C C . SER A 1 172 ? 14.042 -0.734 -4.240 1.00 62.12 172 SER A C 1
ATOM 1275 O O . SER A 1 172 ? 13.479 0.318 -3.922 1.00 62.12 172 SER A O 1
ATOM 1277 N N . ILE A 1 173 ? 14.394 -1.021 -5.486 1.00 69.75 173 ILE A N 1
ATOM 1278 C CA . ILE A 1 173 ? 14.189 -0.135 -6.614 1.00 69.75 173 ILE A CA 1
ATOM 1279 C C . ILE A 1 173 ? 12.774 -0.376 -7.151 1.00 69.75 173 ILE A 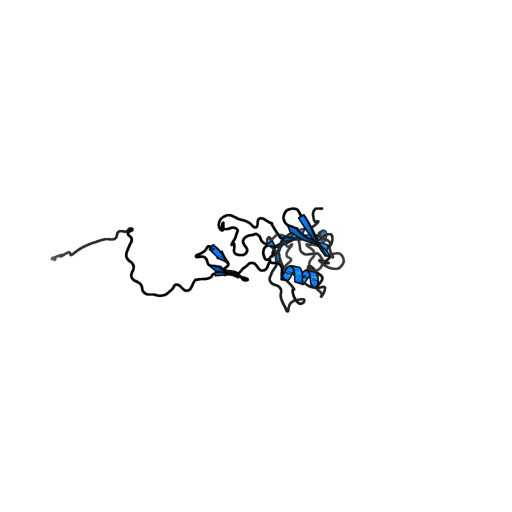C 1
ATOM 1281 O O . ILE A 1 173 ? 12.510 -1.368 -7.825 1.00 69.75 173 ILE A O 1
ATOM 1285 N N . GLY A 1 174 ? 11.833 0.509 -6.814 1.00 73.44 174 GLY A N 1
ATOM 1286 C CA . GLY A 1 174 ? 10.440 0.406 -7.270 1.00 73.44 174 GLY A CA 1
ATOM 1287 C C . GLY A 1 174 ? 9.409 -0.040 -6.233 1.00 73.44 174 GLY A C 1
ATOM 1288 O O . GLY A 1 174 ? 8.228 -0.079 -6.567 1.00 73.44 174 GLY A O 1
ATOM 1289 N N . CYS A 1 175 ? 9.818 -0.353 -5.002 1.00 85.88 175 CYS A N 1
ATOM 1290 C CA . CYS A 1 175 ? 8.906 -0.689 -3.902 1.00 85.88 175 CYS A CA 1
ATOM 1291 C C . CYS A 1 175 ? 8.573 0.521 -3.030 1.00 85.88 175 CYS A C 1
ATOM 1293 O O . CYS A 1 175 ? 9.203 1.570 -3.158 1.00 85.88 175 CYS A O 1
ATOM 1295 N N . LEU A 1 176 ? 7.591 0.345 -2.146 1.00 89.38 176 LEU A N 1
ATOM 1296 C CA . LEU A 1 176 ? 7.215 1.328 -1.141 1.00 89.38 176 LEU A CA 1
ATOM 1297 C C . LEU A 1 176 ? 8.143 1.187 0.071 1.00 89.38 176 LEU A C 1
ATOM 1299 O O . LEU A 1 176 ? 8.169 0.135 0.708 1.00 89.38 176 LEU A O 1
ATOM 1303 N N . GLN A 1 177 ? 8.910 2.232 0.364 1.00 89.75 177 GLN A N 1
ATOM 1304 C CA . GLN A 1 177 ? 9.820 2.270 1.505 1.00 89.75 177 GLN A CA 1
ATOM 1305 C C . GLN A 1 177 ? 9.201 3.127 2.603 1.00 89.75 177 GLN A C 1
ATOM 1307 O O . GLN A 1 177 ? 8.836 4.272 2.346 1.00 89.75 177 GLN A O 1
ATOM 1312 N N . LEU A 1 178 ? 9.079 2.590 3.811 1.00 87.81 178 LEU A N 1
ATOM 1313 C CA . LEU A 1 178 ? 8.497 3.287 4.958 1.00 87.81 178 LEU A CA 1
ATOM 1314 C C . LEU A 1 178 ? 9.420 3.177 6.168 1.00 87.81 178 LEU A C 1
ATOM 1316 O O . LEU A 1 178 ? 10.270 2.289 6.236 1.00 87.81 178 LEU A O 1
ATOM 1320 N N . ASP A 1 179 ? 9.259 4.101 7.110 1.00 85.69 179 ASP A N 1
ATOM 1321 C CA . ASP A 1 179 ? 9.967 4.036 8.384 1.00 85.69 179 ASP A CA 1
ATOM 1322 C C . ASP A 1 179 ? 9.435 2.859 9.236 1.00 85.69 179 ASP A C 1
ATOM 1324 O O . ASP A 1 179 ? 8.296 2.407 9.078 1.00 85.69 179 ASP A O 1
ATOM 1328 N N . ASP A 1 180 ? 10.278 2.337 10.128 1.00 83.31 180 ASP A N 1
ATOM 1329 C CA . ASP A 1 180 ? 10.029 1.096 10.881 1.00 83.31 180 ASP A CA 1
ATOM 1330 C C . ASP A 1 180 ? 8.778 1.161 11.780 1.00 83.31 180 ASP A C 1
ATOM 1332 O O . ASP A 1 180 ? 8.024 0.190 11.893 1.00 83.31 180 ASP A O 1
ATOM 1336 N N . ASP A 1 181 ? 8.479 2.336 12.344 1.00 83.75 181 ASP A N 1
ATOM 1337 C CA . ASP A 1 181 ? 7.269 2.549 13.143 1.00 83.75 181 ASP A CA 1
ATOM 1338 C C . ASP A 1 181 ? 5.997 2.442 12.288 1.00 83.75 181 ASP A C 1
ATOM 1340 O O . ASP A 1 181 ? 4.969 1.938 12.744 1.00 83.75 181 ASP A O 1
ATOM 1344 N N . VAL A 1 182 ? 6.064 2.880 11.029 1.00 87.56 182 VAL A N 1
ATOM 1345 C CA . VAL A 1 182 ? 4.955 2.781 10.080 1.00 87.56 182 VAL A CA 1
ATOM 1346 C C . VAL A 1 182 ? 4.789 1.340 9.611 1.00 87.56 182 VAL A C 1
ATOM 1348 O O . VAL A 1 182 ? 3.662 0.850 9.560 1.00 87.56 182 VAL A O 1
ATOM 1351 N N . LEU A 1 183 ? 5.886 0.635 9.322 1.00 87.00 183 LEU A N 1
ATOM 1352 C CA . LEU A 1 183 ? 5.843 -0.793 8.989 1.00 87.00 183 LEU A CA 1
ATOM 1353 C C . LEU A 1 183 ? 5.198 -1.606 10.109 1.00 87.00 183 LEU A C 1
ATOM 1355 O O . LEU A 1 183 ? 4.346 -2.446 9.832 1.00 87.00 183 LEU A O 1
ATOM 1359 N N . THR A 1 184 ? 5.549 -1.312 11.360 1.00 83.19 184 THR A N 1
ATOM 1360 C CA . THR A 1 184 ? 4.967 -1.961 12.539 1.00 83.19 184 THR A CA 1
ATOM 1361 C C . THR A 1 184 ? 3.465 -1.684 12.641 1.00 83.19 184 THR A C 1
ATOM 1363 O O . THR A 1 184 ? 2.685 -2.627 12.746 1.00 83.19 184 THR A O 1
ATOM 1366 N N . LYS A 1 185 ? 3.026 -0.427 12.467 1.00 83.88 185 LYS A N 1
ATOM 1367 C CA . LYS A 1 185 ? 1.591 -0.072 12.437 1.00 83.88 185 LYS A CA 1
ATOM 1368 C C . LYS A 1 185 ? 0.811 -0.833 11.361 1.00 83.88 185 LYS A C 1
ATOM 1370 O O . LYS A 1 185 ? -0.314 -1.255 11.607 1.00 83.88 185 LYS A O 1
ATOM 1375 N N . ILE A 1 186 ? 1.381 -0.999 10.166 1.00 84.69 186 ILE A N 1
ATOM 1376 C CA . ILE A 1 186 ? 0.731 -1.751 9.080 1.00 84.69 186 ILE A CA 1
ATOM 1377 C C . ILE A 1 186 ? 0.734 -3.254 9.389 1.00 84.69 186 ILE A C 1
ATOM 1379 O O . ILE A 1 186 ? -0.264 -3.932 9.162 1.00 84.69 186 ILE A O 1
ATOM 1383 N N . ALA A 1 187 ? 1.840 -3.783 9.914 1.00 83.62 187 ALA A N 1
ATOM 1384 C CA . ALA A 1 187 ? 1.990 -5.200 10.227 1.00 83.62 187 ALA A CA 1
ATOM 1385 C C . ALA A 1 187 ? 1.004 -5.663 11.311 1.00 83.62 187 ALA A C 1
ATOM 1387 O O . ALA A 1 187 ? 0.369 -6.711 11.144 1.00 83.62 187 ALA A O 1
ATOM 1388 N N . GLU A 1 188 ? 0.863 -4.865 12.373 1.00 80.50 188 GLU A N 1
ATOM 1389 C CA . GLU A 1 188 ? -0.025 -5.100 13.518 1.00 80.50 188 GLU A CA 1
ATOM 1390 C C . GLU A 1 188 ? -1.494 -4.766 13.220 1.00 80.50 188 GLU A C 1
ATOM 1392 O O . GLU A 1 188 ? -2.387 -5.221 13.935 1.00 80.50 188 GLU A O 1
ATOM 1397 N N . SER A 1 189 ? -1.770 -4.013 12.151 1.00 79.81 189 SER A N 1
ATOM 1398 C CA . SER A 1 189 ? -3.140 -3.707 11.744 1.00 79.81 189 SER A CA 1
ATOM 1399 C C . SER A 1 189 ? -3.854 -4.933 11.149 1.00 79.81 189 SER A C 1
ATOM 1401 O O . SER A 1 189 ? -3.251 -5.730 10.415 1.00 79.81 189 SER A O 1
ATOM 1403 N N . PRO A 1 190 ? -5.165 -5.096 11.408 1.00 73.88 190 PRO A N 1
ATOM 1404 C CA . PRO A 1 190 ? -5.991 -6.054 10.682 1.00 73.88 190 PRO A CA 1
ATOM 1405 C C . PRO A 1 190 ? -6.235 -5.643 9.217 1.00 73.88 190 PRO A C 1
ATOM 1407 O O . PRO A 1 190 ? -6.616 -6.496 8.415 1.00 73.88 190 PRO A O 1
ATOM 1410 N N . ASP A 1 191 ? -5.992 -4.381 8.847 1.00 81.56 191 ASP A N 1
ATOM 1411 C CA . ASP A 1 191 ? -6.227 -3.861 7.498 1.00 81.56 191 ASP A CA 1
ATOM 1412 C C . ASP A 1 191 ? -5.202 -4.425 6.506 1.00 81.56 191 ASP A C 1
ATOM 1414 O O . ASP A 1 191 ? -3.998 -4.164 6.597 1.00 81.56 191 ASP A O 1
ATOM 1418 N N . ARG A 1 192 ? -5.684 -5.162 5.501 1.00 87.12 192 ARG A N 1
ATOM 1419 C CA . ARG A 1 192 ? -4.843 -5.790 4.464 1.00 87.12 192 ARG A CA 1
ATOM 1420 C C . ARG A 1 192 ? -5.047 -5.211 3.069 1.00 87.12 192 ARG A C 1
ATOM 1422 O O . ARG A 1 192 ? -4.578 -5.795 2.100 1.00 87.12 192 ARG A O 1
ATOM 1429 N N . GLU A 1 193 ? -5.714 -4.068 2.947 1.00 91.81 193 GLU A N 1
ATOM 1430 C CA . GLU A 1 193 ? -5.909 -3.377 1.671 1.00 91.81 193 GLU A CA 1
ATOM 1431 C C . GLU A 1 193 ? -5.032 -2.121 1.585 1.00 91.81 193 GLU A C 1
ATOM 1433 O O . GLU A 1 193 ? -5.097 -1.250 2.450 1.00 91.81 193 GLU A O 1
ATOM 1438 N N . LEU A 1 194 ? -4.245 -2.007 0.513 1.00 93.69 194 LEU A N 1
ATOM 1439 C CA . LEU A 1 194 ? -3.503 -0.801 0.144 1.00 93.69 194 LEU A CA 1
ATOM 1440 C C . LEU A 1 194 ? -3.979 -0.286 -1.215 1.00 93.69 194 LEU A C 1
ATOM 1442 O O . LEU A 1 194 ? -3.815 -0.948 -2.238 1.00 93.69 194 LEU A O 1
ATOM 1446 N N . ARG A 1 195 ? -4.503 0.934 -1.261 1.00 94.31 195 ARG A N 1
ATOM 1447 C CA . ARG A 1 195 ? -4.830 1.637 -2.503 1.00 94.31 195 ARG A CA 1
ATOM 1448 C C . ARG A 1 195 ? -3.688 2.553 -2.884 1.00 94.31 195 ARG A C 1
ATOM 1450 O O . ARG A 1 195 ? -3.451 3.568 -2.240 1.00 94.31 195 ARG A O 1
ATOM 1457 N N . VAL A 1 196 ? -3.008 2.215 -3.967 1.00 95.12 196 VAL A N 1
ATOM 1458 C CA . VAL A 1 196 ? -2.027 3.106 -4.581 1.00 95.12 196 VAL A CA 1
ATOM 1459 C C . VAL A 1 196 ? -2.770 4.009 -5.555 1.00 95.12 196 VAL A C 1
ATOM 1461 O O . VAL A 1 196 ? -3.579 3.522 -6.348 1.00 95.12 196 VAL A O 1
ATOM 1464 N N . ARG A 1 197 ? -2.537 5.320 -5.472 1.00 93.62 197 ARG A N 1
ATOM 1465 C CA . ARG A 1 197 ? -3.185 6.343 -6.305 1.00 93.62 197 ARG A CA 1
ATOM 1466 C C . ARG A 1 197 ? -2.166 7.357 -6.796 1.00 93.62 197 ARG A C 1
ATOM 1468 O O . ARG A 1 197 ? -1.259 7.732 -6.054 1.00 93.62 197 ARG A O 1
ATOM 1475 N N . LYS A 1 198 ? -2.348 7.882 -8.012 1.00 91.00 198 LYS A N 1
ATOM 1476 C CA . LYS A 1 198 ? -1.529 8.992 -8.531 1.00 91.00 198 LYS A CA 1
ATOM 1477 C C . LYS A 1 198 ? -1.525 10.206 -7.591 1.00 91.00 198 LYS A C 1
ATOM 1479 O O . LYS A 1 198 ? -0.476 10.799 -7.343 1.00 91.00 198 LYS A O 1
ATOM 1484 N N . LYS A 1 199 ? -2.698 10.562 -7.066 1.00 84.81 199 LYS A N 1
ATOM 1485 C CA . LYS A 1 199 ? -2.908 11.606 -6.057 1.00 84.81 199 LYS A CA 1
ATOM 1486 C C . LYS A 1 199 ? -3.970 11.127 -5.076 1.00 84.81 199 LYS A C 1
ATOM 1488 O O . LYS A 1 199 ? -4.962 10.544 -5.510 1.00 84.81 199 LYS A O 1
ATOM 1493 N N . CYS A 1 200 ? -3.781 11.401 -3.792 1.00 79.56 200 CYS A N 1
ATOM 1494 C CA . CYS A 1 200 ? -4.861 11.255 -2.825 1.00 79.56 200 CYS A CA 1
ATOM 1495 C C . CYS A 1 200 ? -5.797 12.458 -2.921 1.00 79.56 200 CYS A C 1
ATOM 1497 O O . CYS A 1 200 ? -5.364 13.566 -3.247 1.00 79.56 200 CYS A O 1
ATOM 1499 N N . SER A 1 201 ? -7.087 12.230 -2.699 1.00 68.06 201 SER A N 1
ATOM 1500 C CA . SER A 1 201 ? -8.062 13.317 -2.635 1.00 68.06 201 SER A CA 1
ATOM 1501 C C . SER A 1 201 ? -7.839 14.118 -1.350 1.00 68.06 201 SER A C 1
ATOM 1503 O O . SER A 1 201 ? -7.715 13.511 -0.285 1.00 68.06 201 SER A O 1
ATOM 1505 N N . ASN A 1 202 ? -7.775 15.449 -1.472 1.00 56.09 202 ASN A N 1
ATOM 1506 C CA . ASN A 1 202 ? -7.791 16.365 -0.325 1.00 56.09 202 ASN A CA 1
ATOM 1507 C C . ASN A 1 202 ? -9.115 16.285 0.437 1.00 56.09 202 ASN A C 1
ATOM 1509 O O . ASN A 1 202 ? -10.156 16.076 -0.229 1.00 56.09 202 ASN A O 1
#

pLDDT: mean 70.61, std 20.99, range [29.28, 95.12]

Radius of gyration: 28.76 Å; Cα contacts (8 Å, |Δi|>4): 368; chains: 1; bounding box: 58×96×57 Å

Sequence (202 aa):
MAIGGRSLASVTPGSPSPFSSTTASSTTTTPAAAMLYNYFRDYDPRIGRYVESDPIGLQGGINTFGYVDSAPLGLVDPLGLHWEFCSGTGQLNNVSGTKRTFIGYGPAGAGAGANNPDMQCVPNVGPPPENTYDIGPPTQFAYGANAMKLKPRDPGKMCGRKDFWIHDRRGSIGCLQLDDDVLTKIAESPDRELRVRKKCSN

Secondary structure (DSSP, 8-state):
-----------------------------------EEETTEEEETTTTEESS--TTGGGG-S-TTBSGGG-TTT---SS--EEEEETTTTEEEEEETTEEEEEEE--BS-GGGTT-GGGTTSTTTSPPPSEEEEEEEEESSSSSTTEEEEEES-GGGSTT---EEEE-SSS-TTSEE--HHHHHHHHHSS--EEEEESS---

Nearest PDB structures (foldseek):
  4a1i-assembly1_A  TM=4.957E-01  e=5.566E-04  Bacillus subtilis
  6fj1-assembly2_B  TM=5.340E-01  e=6.947E-03  Enterococcus faecium
  2hkl-assembly3_C  TM=5.794E-01  e=3.014E-02  Enterococcus faecium
  7kgm-assembly1_A  TM=4.039E-01  e=9.625E-01  Citrobacter rodentium ICC168
  6ntw-assembly1_A  TM=4.286E-01  e=1.539E+00  Escherichia coli K-12